Protein AF-A0A4S2PT97-F1 (afdb_monomer_lite)

pLDDT: mean 74.74, std 16.56, range [35.22, 96.88]

Sequence (316 aa):
MIDIQGELLRIRQQREQEYISVVELLDFLKKYSPNSSYIEIATYLLIKLTPNDIRKTDDEIWGNEEFECWIDQHGIAVFDVPSKIDEKVKNLYPNLFFEALETVRDFSDVPPYLFDDELNVASAYLKEEQLKVYIKRERIESLLNIKTIDSKKSKALEDNLMQKQIQSVPVALTKTEEFIKNTDIDKSPTGTAARLIYQEKLTEKDSIIEELQAKITELENQLQAQQSEVDSKEVLPVESKLQRISRPQRDIFTLLTVNNYPTCQSRNDLFSRINADLQAKGITTKDIQYSTLDNLIDEDIRLGMPKKSPFPPKQK

Organism: NCBI:txid758

Foldseek 3Di:
DDPPVVVVVVLVVVCVQFKDALQLVLLLVCVVVVVDASLRVLVVCCVLLVQQAPVNDPDPCPPHPVVVVCCVPRHWWKWQDDPDSPDDIDTDDRCLSNVQSVQLNPQPDDDPPDDPVNSSTSVSSGDPVRRRIMTTQVVVCVSVVHDSDDPVVVVVVVVVVVVVVVVVVVVVVVVVVVVVVPDPLVPDPVSVVVVVVVVVVVVVVVVVVVVVVVVVVVVVVVVVVVVVVVVPPDDDDDPDPDDQDDLVLLLVLLVVCCVPPLPDPDLVSSVVVVQVVCVVVVNDCVNPPPVNSVNSPDPPRDHNDDDDRSDDPDDD

Structure (mmCIF, N/CA/C/O backbone):
data_AF-A0A4S2PT97-F1
#
_entry.id   AF-A0A4S2PT97-F1
#
loop_
_atom_site.group_PDB
_atom_site.id
_atom_site.type_symbol
_atom_site.label_atom_id
_atom_site.label_alt_id
_atom_site.label_comp_id
_atom_site.label_asym_id
_atom_site.label_entity_id
_atom_site.label_seq_id
_atom_site.pdbx_PDB_ins_code
_atom_site.Cartn_x
_atom_site.Cartn_y
_atom_site.Cartn_z
_atom_site.occupancy
_atom_site.B_iso_or_equiv
_atom_site.auth_seq_id
_atom_site.auth_comp_id
_atom_site.auth_asym_id
_atom_site.auth_atom_id
_atom_site.pdbx_PDB_model_num
ATOM 1 N N . MET A 1 1 ? -25.911 0.040 26.486 1.00 69.94 1 MET A N 1
ATOM 2 C CA . MET A 1 1 ? -25.945 1.358 25.816 1.00 69.94 1 MET A CA 1
ATOM 3 C C . MET A 1 1 ? -24.965 1.279 24.658 1.00 69.94 1 MET A C 1
ATOM 5 O O . MET A 1 1 ? -23.873 0.780 24.890 1.00 69.94 1 MET A O 1
ATOM 9 N N . ILE A 1 2 ? -25.365 1.635 23.436 1.00 73.19 2 ILE A N 1
ATOM 10 C CA . ILE A 1 2 ? -24.480 1.562 22.259 1.00 73.19 2 ILE A CA 1
ATOM 11 C C . ILE A 1 2 ? -23.534 2.770 22.289 1.00 73.19 2 ILE A C 1
ATOM 13 O O . ILE A 1 2 ? -23.995 3.897 22.478 1.00 73.19 2 ILE A O 1
ATOM 17 N N . ASP A 1 3 ? -22.229 2.538 22.132 1.00 88.56 3 ASP A N 1
ATOM 18 C CA . ASP A 1 3 ? -21.207 3.591 22.058 1.00 88.56 3 ASP A CA 1
ATOM 19 C C . ASP A 1 3 ? -21.084 4.112 20.620 1.00 88.56 3 ASP A C 1
ATOM 21 O O . ASP A 1 3 ? -20.196 3.733 19.858 1.00 88.56 3 ASP A O 1
ATOM 25 N N . ILE A 1 4 ? -22.013 4.992 20.247 1.00 87.25 4 ILE A N 1
ATOM 26 C CA . ILE A 1 4 ? -22.101 5.548 18.891 1.00 87.25 4 ILE A CA 1
ATOM 27 C C . ILE A 1 4 ? -20.815 6.304 18.523 1.00 87.25 4 ILE A C 1
ATOM 29 O O . ILE A 1 4 ? -20.326 6.189 17.404 1.00 87.25 4 ILE A O 1
ATOM 33 N N . GLN A 1 5 ? -20.234 7.072 19.449 1.00 85.12 5 GLN A N 1
ATOM 34 C CA . GLN A 1 5 ? -19.030 7.857 19.155 1.00 85.12 5 GLN A CA 1
ATOM 35 C C . GLN A 1 5 ? -17.811 6.961 18.924 1.00 85.12 5 GLN A C 1
ATOM 37 O O . GLN A 1 5 ? -17.044 7.209 17.989 1.00 85.12 5 GLN A O 1
ATOM 42 N N . GLY A 1 6 ? -17.657 5.909 19.733 1.00 85.00 6 GLY A N 1
ATOM 43 C CA . GLY A 1 6 ? -16.620 4.901 19.539 1.00 85.00 6 GLY A CA 1
ATOM 44 C C . GLY A 1 6 ? -16.761 4.175 18.201 1.00 85.00 6 GLY A C 1
ATOM 45 O O . GLY A 1 6 ? -15.771 3.998 17.491 1.00 85.00 6 GLY A O 1
ATOM 46 N N . GLU A 1 7 ? -17.984 3.813 17.809 1.00 86.12 7 GLU A N 1
ATOM 47 C CA . GLU A 1 7 ? -18.246 3.159 16.521 1.00 86.12 7 GLU A CA 1
ATOM 48 C C . GLU A 1 7 ? -17.915 4.057 15.322 1.00 86.12 7 GLU A C 1
ATOM 50 O O . GLU A 1 7 ? -17.194 3.625 14.421 1.00 86.12 7 GLU A O 1
ATOM 55 N N . LEU A 1 8 ? -18.353 5.323 15.321 1.00 86.56 8 LEU A N 1
ATOM 56 C CA . LEU A 1 8 ? -18.033 6.252 14.228 1.00 86.56 8 LEU A CA 1
ATOM 57 C C . LEU A 1 8 ? -16.521 6.487 14.098 1.00 86.56 8 LEU A C 1
ATOM 59 O O . LEU A 1 8 ? -16.012 6.624 12.984 1.00 86.56 8 LEU A O 1
ATOM 63 N N . LEU A 1 9 ? -15.795 6.519 15.220 1.00 85.81 9 LEU A N 1
ATOM 64 C CA . LEU A 1 9 ? -14.341 6.659 15.213 1.00 85.81 9 LEU A CA 1
ATOM 65 C C . LEU A 1 9 ? -13.651 5.419 14.628 1.00 85.81 9 LEU A C 1
ATOM 67 O O . LEU A 1 9 ? -12.761 5.567 13.792 1.00 85.81 9 LEU A O 1
ATOM 71 N N . ARG A 1 10 ? -14.091 4.212 15.006 1.00 83.94 10 ARG A N 1
ATOM 72 C CA . ARG A 1 10 ? -13.562 2.950 14.458 1.00 83.94 10 ARG A CA 1
ATOM 73 C C . ARG A 1 10 ? -13.755 2.860 12.946 1.00 83.94 10 ARG A C 1
ATOM 75 O O . ARG A 1 10 ? -12.829 2.478 12.242 1.00 83.94 10 ARG A O 1
ATOM 82 N N . ILE A 1 11 ? -14.919 3.271 12.438 1.00 86.25 11 ILE A N 1
ATOM 83 C CA . ILE A 1 11 ? -15.201 3.274 10.994 1.00 86.25 11 ILE A CA 1
ATOM 84 C C . ILE A 1 11 ? -14.254 4.226 10.247 1.00 86.25 11 ILE A C 1
ATOM 86 O O . ILE A 1 11 ? -13.746 3.875 9.182 1.00 86.25 11 ILE A O 1
ATOM 90 N N . ARG A 1 12 ? -13.975 5.419 10.798 1.00 85.44 12 ARG A N 1
ATOM 91 C CA . ARG A 1 12 ? -12.997 6.353 10.203 1.00 85.44 12 ARG A CA 1
ATOM 92 C C . ARG A 1 12 ? -11.598 5.755 10.164 1.00 85.44 12 ARG A C 1
ATOM 94 O O . ARG A 1 12 ? -10.972 5.760 9.112 1.00 85.44 12 ARG A O 1
ATOM 101 N N . GLN A 1 13 ? -11.153 5.189 11.282 1.00 84.38 13 GLN A N 1
ATOM 102 C CA . GLN A 1 13 ? -9.838 4.555 11.380 1.00 84.38 13 GLN A CA 1
ATOM 103 C C . GLN A 1 13 ? -9.699 3.386 10.409 1.00 84.38 13 GLN A C 1
ATOM 105 O O . GLN A 1 13 ? -8.668 3.252 9.764 1.00 84.38 13 GLN A O 1
ATOM 110 N N . GLN A 1 14 ? -10.741 2.567 10.260 1.00 87.69 14 GLN A N 1
ATOM 111 C CA . GLN A 1 14 ? -10.735 1.469 9.301 1.00 87.69 14 GLN A CA 1
ATOM 112 C C . GLN A 1 14 ? -10.547 1.982 7.867 1.00 87.69 14 GLN A C 1
ATOM 114 O O . GLN A 1 14 ? -9.735 1.430 7.133 1.00 87.69 14 GLN A O 1
ATOM 119 N N . ARG A 1 15 ? -11.229 3.071 7.481 1.00 88.81 15 ARG A N 1
ATOM 120 C CA . ARG A 1 15 ? -11.039 3.689 6.157 1.00 88.81 15 ARG A CA 1
ATOM 121 C C . ARG A 1 15 ? -9.621 4.232 5.966 1.00 88.81 15 ARG A C 1
ATOM 123 O O . ARG A 1 15 ? -9.040 4.012 4.911 1.00 88.81 15 ARG A O 1
ATOM 130 N N . GLU A 1 16 ? -9.062 4.900 6.974 1.00 87.31 16 GLU A N 1
ATOM 131 C CA . GLU A 1 16 ? -7.675 5.400 6.947 1.00 87.31 16 GLU A CA 1
ATOM 132 C C . GLU A 1 16 ? -6.647 4.258 6.860 1.00 87.31 16 GLU A C 1
ATOM 134 O O . GLU A 1 16 ? -5.612 4.392 6.210 1.00 87.31 16 GLU A O 1
ATOM 139 N N . GLN A 1 17 ? -6.932 3.115 7.488 1.00 89.75 17 GLN A N 1
ATOM 140 C CA . GLN A 1 17 ? -6.095 1.918 7.405 1.00 89.75 17 GLN A CA 1
ATOM 141 C C . GLN A 1 17 ? -6.196 1.222 6.046 1.00 89.75 17 GLN A C 1
ATOM 143 O O . GLN A 1 17 ? -5.192 0.734 5.532 1.00 89.75 17 GLN A O 1
ATOM 148 N N . GLU A 1 18 ? -7.389 1.175 5.460 1.00 94.00 18 GLU A N 1
ATOM 149 C CA . GLU A 1 18 ? -7.650 0.455 4.213 1.00 94.00 18 GLU A CA 1
ATOM 150 C C . GLU A 1 18 ? -7.167 1.224 2.976 1.00 94.00 18 GLU A C 1
ATOM 152 O O . GLU A 1 18 ? -6.629 0.624 2.040 1.00 94.00 18 GLU A O 1
ATOM 157 N N . TYR A 1 19 ? -7.312 2.550 2.979 1.00 95.25 19 TYR A N 1
ATOM 158 C CA . TYR A 1 19 ? -7.017 3.404 1.831 1.00 95.25 19 TYR A CA 1
ATOM 159 C C . TYR A 1 19 ? -5.908 4.408 2.137 1.00 95.25 19 TYR A C 1
ATOM 161 O O . TYR A 1 19 ? -5.762 4.888 3.259 1.00 95.25 19 TYR A O 1
ATOM 169 N N . ILE A 1 20 ? -5.142 4.749 1.107 1.00 95.62 20 ILE A N 1
ATOM 170 C CA . ILE A 1 20 ? -4.143 5.819 1.124 1.00 95.62 20 ILE A CA 1
ATOM 171 C C . ILE A 1 20 ? -4.365 6.704 -0.102 1.00 95.62 20 ILE A C 1
ATOM 173 O O . ILE A 1 20 ? -4.611 6.188 -1.196 1.00 95.62 20 ILE A O 1
ATOM 177 N N . SER A 1 21 ? -4.330 8.026 0.072 1.00 95.81 21 SER A N 1
ATOM 178 C CA . SER A 1 21 ? -4.420 8.949 -1.066 1.00 95.81 21 SER A CA 1
ATOM 179 C C . SER A 1 21 ? -3.081 9.049 -1.795 1.00 95.81 21 SER A C 1
ATOM 181 O O . SER A 1 21 ? -2.022 8.796 -1.215 1.00 95.81 21 SER A O 1
ATOM 183 N N . VAL A 1 22 ? -3.106 9.470 -3.063 1.00 95.69 22 VAL A N 1
ATOM 184 C CA . VAL A 1 22 ? -1.869 9.755 -3.816 1.00 95.69 22 VAL A CA 1
ATOM 185 C C . VAL A 1 22 ? -1.022 10.811 -3.102 1.00 95.69 22 VAL A C 1
ATOM 187 O O . VAL A 1 22 ? 0.190 10.647 -2.988 1.00 95.69 22 VAL A O 1
ATOM 190 N N . VAL A 1 23 ? -1.664 11.851 -2.560 1.00 94.81 23 VAL A N 1
ATOM 191 C CA . VAL A 1 23 ? -1.004 12.909 -1.779 1.00 94.81 23 VAL A CA 1
ATOM 192 C C . VAL A 1 23 ? -0.287 12.318 -0.566 1.00 94.81 23 VAL A C 1
ATOM 194 O O . VAL A 1 23 ? 0.913 12.519 -0.406 1.00 94.81 23 VAL A O 1
ATOM 197 N N . GLU A 1 24 ? -0.994 11.531 0.250 1.00 94.94 24 GLU A N 1
ATOM 198 C CA . GLU A 1 24 ? -0.433 10.939 1.467 1.00 94.94 24 GLU A CA 1
ATOM 199 C C . GLU A 1 24 ? 0.746 10.007 1.152 1.00 94.94 24 GLU A C 1
ATOM 201 O O . GLU A 1 24 ? 1.756 10.031 1.855 1.00 94.94 24 GLU A O 1
ATOM 206 N N . LEU A 1 25 ? 0.649 9.212 0.082 1.00 96.06 25 LEU A N 1
ATOM 207 C CA . LEU A 1 25 ? 1.734 8.337 -0.362 1.00 96.06 25 LEU A CA 1
ATOM 208 C C . LEU A 1 25 ? 2.980 9.134 -0.777 1.00 96.06 25 LEU A C 1
ATOM 210 O O . LEU A 1 25 ? 4.093 8.785 -0.380 1.00 96.06 25 LEU A O 1
ATOM 214 N N . LEU A 1 26 ? 2.805 10.185 -1.579 1.00 95.38 26 LEU A N 1
ATOM 215 C CA . LEU A 1 26 ? 3.910 11.014 -2.059 1.00 95.38 26 LEU A CA 1
ATOM 216 C C . LEU A 1 26 ? 4.578 11.778 -0.910 1.00 95.38 26 LEU A C 1
ATOM 218 O O . LEU A 1 26 ? 5.805 11.749 -0.801 1.00 95.38 26 LEU A O 1
ATOM 222 N N . ASP A 1 27 ? 3.793 12.381 -0.016 1.00 94.00 27 ASP A N 1
ATOM 223 C CA . ASP A 1 27 ? 4.297 13.070 1.179 1.00 94.00 27 ASP A CA 1
ATOM 224 C C . ASP A 1 27 ? 5.036 12.101 2.112 1.00 94.00 27 ASP A C 1
ATOM 226 O O . ASP A 1 27 ? 6.102 12.419 2.652 1.00 94.00 27 ASP A O 1
ATOM 230 N N . PHE A 1 28 ? 4.507 10.882 2.276 1.00 94.38 28 PHE A N 1
ATOM 231 C CA . PHE A 1 28 ? 5.182 9.828 3.024 1.00 94.38 28 PHE A CA 1
ATOM 232 C C . PHE A 1 28 ? 6.557 9.540 2.417 1.00 94.38 28 PHE A C 1
ATOM 234 O O . PHE A 1 28 ? 7.562 9.602 3.121 1.00 94.38 28 PHE A O 1
ATOM 241 N N . LEU A 1 29 ? 6.643 9.284 1.112 1.00 93.25 29 LEU A N 1
ATOM 242 C CA . LEU A 1 29 ? 7.918 8.987 0.456 1.00 93.25 29 LEU A CA 1
ATOM 243 C C . LEU A 1 29 ? 8.892 10.172 0.518 1.00 93.25 29 LEU A C 1
ATOM 245 O O . LEU A 1 29 ? 10.075 9.964 0.795 1.00 93.25 29 LEU A O 1
ATOM 249 N N . LYS A 1 30 ? 8.399 11.407 0.368 1.00 92.00 30 LYS A N 1
ATOM 250 C CA . LYS A 1 30 ? 9.192 12.636 0.516 1.00 92.00 30 LYS A CA 1
ATOM 251 C C . LYS A 1 30 ? 9.810 12.750 1.905 1.00 92.00 30 LYS A C 1
ATOM 253 O O . LYS A 1 30 ? 10.984 13.090 2.027 1.00 92.00 30 LYS A O 1
ATOM 258 N N . LYS A 1 31 ? 9.071 12.382 2.954 1.00 91.25 31 LYS A N 1
ATOM 259 C CA . LYS A 1 31 ? 9.585 12.368 4.331 1.00 91.25 31 LYS A CA 1
ATOM 260 C C . LYS A 1 31 ? 10.765 11.405 4.522 1.00 91.25 31 LYS A C 1
ATOM 262 O O . LYS A 1 31 ? 11.682 11.722 5.276 1.00 91.25 31 LYS A O 1
ATOM 267 N N . TYR A 1 32 ? 10.750 10.242 3.868 1.00 88.50 32 TYR A N 1
ATOM 268 C CA . TYR A 1 32 ? 11.837 9.253 3.954 1.00 88.50 32 TYR A CA 1
ATOM 269 C C . TYR A 1 32 ? 12.948 9.475 2.916 1.00 88.50 32 TYR A C 1
ATOM 271 O O . TYR A 1 32 ? 14.026 8.901 3.051 1.00 88.50 32 TYR A O 1
ATOM 279 N N . SER A 1 33 ? 12.712 10.321 1.911 1.00 88.75 33 SER A N 1
ATOM 280 C CA . SER A 1 33 ? 13.672 10.712 0.870 1.00 88.75 33 SER A CA 1
ATOM 281 C C . SER A 1 33 ? 13.711 12.242 0.722 1.00 88.75 33 SER A C 1
ATOM 283 O O . SER A 1 33 ? 13.321 12.774 -0.317 1.00 88.75 33 SER A O 1
ATOM 285 N N . PRO A 1 34 ? 14.178 12.983 1.749 1.00 87.25 34 PRO A N 1
ATOM 286 C CA . PRO A 1 34 ? 14.037 14.442 1.808 1.00 87.25 34 PRO A CA 1
ATOM 287 C C . PRO A 1 34 ? 14.750 15.174 0.664 1.00 87.25 34 PRO A C 1
ATOM 289 O O . PRO A 1 34 ? 14.281 16.224 0.223 1.00 87.25 34 PRO A O 1
ATOM 292 N N . ASN A 1 35 ? 15.836 14.597 0.146 1.00 89.19 35 ASN A N 1
ATOM 293 C CA . ASN A 1 35 ? 16.619 15.166 -0.953 1.00 89.19 35 ASN A CA 1
ATOM 294 C C . ASN A 1 35 ? 15.977 14.960 -2.333 1.00 89.19 35 ASN A C 1
ATOM 296 O O . ASN A 1 35 ? 16.408 15.600 -3.284 1.00 89.19 35 ASN A O 1
ATOM 300 N N . SER A 1 36 ? 14.975 14.085 -2.450 1.00 88.81 36 SER A N 1
ATOM 301 C CA . SER A 1 36 ? 14.288 13.815 -3.714 1.00 88.81 36 SER A CA 1
ATOM 302 C C . SER A 1 36 ? 13.102 14.755 -3.893 1.00 88.81 36 SER A C 1
ATOM 304 O O . SER A 1 36 ? 12.314 14.952 -2.969 1.00 88.81 36 SER A O 1
ATOM 306 N N . SER A 1 37 ? 12.952 15.350 -5.068 1.00 91.31 37 SER A N 1
ATOM 307 C CA . SER A 1 37 ? 11.776 16.148 -5.438 1.00 91.31 37 SER A CA 1
ATOM 308 C C . SER A 1 37 ? 10.527 15.273 -5.624 1.00 91.31 37 SER A C 1
ATOM 310 O O . SER A 1 37 ? 10.630 14.066 -5.848 1.00 91.31 37 SER A O 1
ATOM 312 N N . TYR A 1 38 ? 9.332 15.872 -5.582 1.00 92.75 38 TYR A N 1
ATOM 313 C CA . TYR A 1 38 ? 8.093 15.147 -5.904 1.00 92.75 38 TYR A CA 1
ATOM 314 C C . TYR A 1 38 ? 8.096 14.598 -7.338 1.00 92.75 38 TYR A C 1
ATOM 316 O O . TYR A 1 38 ? 7.623 13.485 -7.559 1.00 92.75 38 TYR A O 1
ATOM 324 N N . ILE A 1 39 ? 8.712 15.319 -8.282 1.00 92.81 39 ILE A N 1
ATOM 325 C CA . ILE A 1 39 ? 8.919 14.874 -9.669 1.00 92.81 39 ILE A CA 1
ATOM 326 C C . ILE A 1 39 ? 9.764 13.592 -9.711 1.00 92.81 39 ILE A C 1
ATOM 328 O O . ILE A 1 39 ? 9.391 12.622 -10.374 1.00 92.81 39 ILE A O 1
ATOM 332 N N . GLU A 1 40 ? 10.883 13.543 -8.982 1.00 93.25 40 GLU A N 1
ATOM 333 C CA . GLU A 1 40 ? 11.737 12.348 -8.908 1.00 93.25 40 GLU A CA 1
ATOM 334 C C . GLU A 1 40 ? 11.022 11.174 -8.235 1.00 93.25 40 GLU A C 1
ATOM 336 O O . GLU A 1 40 ? 11.119 10.043 -8.711 1.00 93.25 40 GLU A O 1
ATOM 341 N N . ILE A 1 41 ? 10.263 11.431 -7.164 1.00 94.75 41 ILE A N 1
ATOM 342 C CA . ILE A 1 41 ? 9.472 10.405 -6.471 1.00 94.75 41 ILE A CA 1
ATOM 343 C C . ILE A 1 41 ? 8.401 9.834 -7.409 1.00 94.75 41 ILE A C 1
ATOM 345 O O . ILE A 1 41 ? 8.279 8.614 -7.524 1.00 94.75 41 ILE A O 1
ATOM 349 N N . ALA A 1 42 ? 7.656 10.685 -8.117 1.00 96.25 42 ALA A N 1
ATOM 350 C CA . ALA A 1 42 ? 6.648 10.250 -9.081 1.00 96.25 42 ALA A CA 1
ATOM 351 C C . ALA A 1 42 ? 7.275 9.460 -10.238 1.00 96.25 42 ALA A C 1
ATOM 353 O O . ALA A 1 42 ? 6.776 8.397 -10.605 1.00 96.25 42 ALA A O 1
ATOM 354 N N . THR A 1 43 ? 8.419 9.919 -10.755 1.00 95.19 43 THR A N 1
ATOM 355 C CA . THR A 1 43 ? 9.189 9.206 -11.787 1.00 95.19 43 THR A CA 1
ATOM 356 C C . THR A 1 43 ? 9.614 7.820 -11.306 1.00 95.19 43 THR A C 1
ATOM 358 O O . THR A 1 43 ? 9.417 6.828 -12.009 1.00 95.19 43 THR A O 1
ATOM 361 N N . TYR A 1 44 ? 10.150 7.729 -10.087 1.00 96.19 44 TYR A N 1
ATOM 362 C CA . TYR A 1 44 ? 10.517 6.459 -9.468 1.00 96.19 44 TYR A CA 1
ATOM 363 C C . TYR A 1 44 ? 9.318 5.512 -9.349 1.00 96.19 44 TYR A C 1
ATOM 365 O O . TYR A 1 44 ? 9.432 4.340 -9.712 1.00 96.19 44 TYR A O 1
ATOM 373 N N . LEU A 1 45 ? 8.166 6.006 -8.884 1.00 96.88 45 LEU A N 1
ATOM 374 C CA . LEU A 1 45 ? 6.950 5.202 -8.764 1.00 96.88 45 LEU A CA 1
ATOM 375 C C . LEU A 1 45 ? 6.453 4.706 -10.123 1.00 96.88 45 LEU A C 1
ATOM 377 O O . LEU A 1 45 ? 6.144 3.524 -10.244 1.00 96.88 45 LEU A O 1
ATOM 381 N N . LEU A 1 46 ? 6.434 5.561 -11.149 1.00 96.25 46 LEU A N 1
ATOM 382 C CA . LEU A 1 46 ? 6.042 5.180 -12.509 1.00 96.25 46 LEU A CA 1
ATOM 383 C C . LEU A 1 46 ? 6.922 4.050 -13.052 1.00 96.25 46 LEU A C 1
ATOM 385 O O . LEU A 1 46 ? 6.400 3.073 -13.584 1.00 96.25 46 LEU A O 1
ATOM 389 N N . ILE A 1 47 ? 8.242 4.132 -12.856 1.00 94.69 47 ILE A N 1
ATOM 390 C CA . ILE A 1 47 ? 9.184 3.078 -13.262 1.00 94.69 47 ILE A CA 1
ATOM 391 C C . ILE A 1 47 ? 8.946 1.799 -12.452 1.00 94.69 47 ILE A C 1
ATOM 393 O O . ILE A 1 47 ? 8.801 0.712 -13.008 1.00 94.69 47 ILE A O 1
ATOM 397 N N . LYS A 1 48 ? 8.897 1.911 -11.121 1.00 94.69 48 LYS A N 1
ATOM 398 C CA . LYS A 1 48 ? 8.798 0.755 -10.223 1.00 94.69 48 LYS A CA 1
ATOM 399 C C . LYS A 1 48 ? 7.484 -0.006 -10.398 1.00 94.69 48 LYS A C 1
ATOM 401 O O . LYS A 1 48 ? 7.469 -1.229 -10.271 1.00 94.69 48 LYS A O 1
ATOM 406 N N . LEU A 1 49 ? 6.401 0.717 -10.668 1.00 94.81 49 LEU A N 1
ATOM 407 C CA . LEU A 1 49 ? 5.049 0.181 -10.771 1.00 94.81 49 LEU A CA 1
ATOM 408 C C . LEU A 1 49 ? 4.609 -0.061 -12.218 1.00 94.81 49 LEU A C 1
ATOM 410 O O . LEU A 1 49 ? 3.487 -0.521 -12.396 1.00 94.81 49 LEU A O 1
ATOM 414 N N . THR A 1 50 ? 5.478 0.151 -13.217 1.00 93.06 50 THR A N 1
ATOM 415 C CA . THR A 1 50 ? 5.188 -0.108 -14.644 1.00 93.06 50 THR A CA 1
ATOM 416 C C . THR A 1 50 ? 4.514 -1.468 -14.898 1.00 93.06 50 THR A C 1
ATOM 418 O O . THR A 1 50 ? 3.534 -1.484 -15.635 1.00 93.06 50 THR A O 1
ATOM 421 N N . PRO A 1 51 ? 4.914 -2.594 -14.260 1.00 90.88 51 PRO A N 1
ATOM 422 C CA . PRO A 1 51 ? 4.243 -3.888 -14.464 1.00 90.88 51 PRO A CA 1
ATOM 423 C C . PRO A 1 51 ? 2.770 -3.944 -14.024 1.00 90.88 51 PRO A C 1
ATOM 425 O O . PRO A 1 51 ? 2.093 -4.930 -14.283 1.00 90.88 51 PRO A O 1
ATOM 428 N N . ASN A 1 52 ? 2.292 -2.919 -13.318 1.00 92.06 52 ASN A N 1
ATOM 429 C CA . ASN A 1 52 ? 0.927 -2.798 -12.808 1.00 92.06 52 ASN A CA 1
ATOM 430 C C . ASN A 1 52 ? 0.132 -1.724 -13.578 1.00 92.06 52 ASN A C 1
ATOM 432 O O . ASN A 1 52 ? -1.023 -1.467 -13.239 1.00 92.06 52 ASN A O 1
ATOM 436 N N . ASP A 1 53 ? 0.737 -1.093 -14.593 1.00 89.94 53 ASP A N 1
ATOM 437 C CA . ASP A 1 53 ? 0.070 -0.164 -15.505 1.00 89.94 53 ASP A CA 1
ATOM 438 C C . ASP A 1 53 ? -0.357 -0.906 -16.772 1.00 89.94 53 ASP A C 1
ATOM 440 O O . ASP A 1 53 ? 0.457 -1.227 -17.640 1.00 89.94 53 ASP A O 1
ATOM 444 N N . ILE A 1 54 ? -1.662 -1.140 -16.892 1.00 84.06 54 ILE A N 1
ATOM 445 C CA . ILE A 1 54 ? -2.259 -1.844 -18.028 1.00 84.06 54 ILE A CA 1
ATOM 446 C C . ILE A 1 54 ? -1.931 -1.177 -19.372 1.00 84.06 54 ILE A C 1
ATOM 448 O O . ILE A 1 54 ? -1.751 -1.857 -20.379 1.00 84.06 54 ILE A O 1
ATOM 452 N N . ARG A 1 55 ? -1.758 0.154 -19.384 1.00 85.94 55 ARG A N 1
ATOM 453 C CA . ARG A 1 55 ? -1.445 0.954 -20.582 1.00 85.94 55 ARG A CA 1
ATOM 454 C C . ARG A 1 55 ? -0.030 0.697 -21.114 1.00 85.94 55 ARG A C 1
ATOM 456 O O . ARG A 1 55 ? 0.325 1.205 -22.177 1.00 85.94 55 ARG A O 1
ATOM 463 N N . LYS A 1 56 ? 0.799 -0.012 -20.343 1.00 85.62 56 LYS A N 1
ATOM 464 C CA . LYS A 1 56 ? 2.198 -0.343 -20.644 1.00 85.62 56 LYS A CA 1
ATOM 465 C C . LYS A 1 56 ? 2.425 -1.846 -20.812 1.00 85.62 56 LYS A C 1
ATOM 467 O O . LYS A 1 56 ? 3.575 -2.267 -20.877 1.00 85.62 56 LYS A O 1
ATOM 472 N N . THR A 1 57 ? 1.357 -2.639 -20.848 1.00 76.00 57 THR A N 1
ATOM 473 C CA . THR A 1 57 ? 1.447 -4.079 -21.108 1.00 76.00 57 THR A CA 1
ATOM 474 C C . THR A 1 57 ? 1.582 -4.344 -22.607 1.00 76.00 57 THR A C 1
ATOM 476 O O . THR A 1 57 ? 1.008 -3.619 -23.417 1.00 76.00 57 THR A O 1
ATOM 479 N N . ASP A 1 58 ? 2.358 -5.370 -22.965 1.00 70.50 58 ASP A N 1
ATOM 480 C CA . ASP A 1 58 ? 2.531 -5.814 -24.358 1.00 70.50 58 ASP A CA 1
ATOM 481 C C . ASP A 1 58 ? 1.376 -6.721 -24.831 1.00 70.50 58 ASP A C 1
ATOM 483 O O . ASP A 1 58 ? 1.276 -7.042 -26.015 1.00 70.50 58 ASP A O 1
ATOM 487 N N . ASP A 1 59 ? 0.507 -7.141 -23.910 1.00 67.38 59 ASP A N 1
ATOM 488 C CA . ASP A 1 59 ? -0.597 -8.052 -24.180 1.00 67.38 59 ASP A CA 1
ATOM 489 C C . ASP A 1 59 ? -1.827 -7.279 -24.697 1.00 67.38 59 ASP A C 1
ATOM 491 O O . ASP A 1 59 ? -2.263 -6.294 -24.098 1.00 67.38 59 ASP A O 1
ATOM 495 N N . GLU A 1 60 ? -2.456 -7.746 -25.781 1.00 65.94 60 GLU A N 1
ATOM 496 C CA . GLU A 1 60 ? -3.726 -7.201 -26.302 1.00 65.94 60 GLU A CA 1
ATOM 497 C C . GLU A 1 60 ? -4.933 -7.632 -25.438 1.00 65.94 60 GLU A C 1
ATOM 499 O O . GLU A 1 60 ? -5.946 -8.124 -25.927 1.00 65.94 60 GLU A O 1
ATOM 504 N N . ILE A 1 61 ? -4.833 -7.462 -24.120 1.00 70.44 61 ILE A N 1
ATOM 505 C CA . ILE A 1 61 ? -5.866 -7.864 -23.152 1.00 70.44 61 ILE A CA 1
ATOM 506 C C . ILE A 1 61 ? -6.984 -6.829 -23.003 1.00 70.44 61 ILE A C 1
ATOM 508 O O . ILE A 1 61 ? -7.947 -7.060 -22.278 1.00 70.44 61 ILE A O 1
ATOM 512 N N . TRP A 1 62 ? -6.897 -5.678 -23.675 1.00 62.72 62 TRP A N 1
ATOM 513 C CA . TRP A 1 62 ? -7.862 -4.593 -23.515 1.00 62.72 62 TRP A CA 1
ATOM 514 C C . TRP A 1 62 ? -9.238 -4.941 -24.109 1.00 62.72 62 TRP A C 1
ATOM 516 O O . TRP A 1 62 ? -9.362 -5.232 -25.296 1.00 62.72 62 TRP A O 1
ATOM 526 N N . GLY A 1 63 ? -10.291 -4.877 -23.285 1.00 62.50 63 GLY A N 1
ATOM 527 C CA . GLY A 1 63 ? -11.677 -5.121 -23.712 1.00 62.50 63 GLY A CA 1
ATOM 528 C C . GLY A 1 63 ? -12.114 -6.593 -23.741 1.00 62.50 63 GLY A C 1
ATOM 529 O O . GLY A 1 63 ? -13.211 -6.876 -24.222 1.00 62.50 63 GLY A O 1
ATOM 530 N N . ASN A 1 64 ? -11.295 -7.513 -23.221 1.00 70.06 64 ASN A N 1
ATOM 531 C CA . ASN A 1 64 ? -11.613 -8.939 -23.063 1.00 70.06 64 ASN A CA 1
ATOM 532 C C . ASN A 1 64 ? -11.868 -9.297 -21.580 1.00 70.06 64 ASN A C 1
ATOM 534 O O . ASN A 1 64 ? -11.483 -8.545 -20.693 1.00 70.06 64 ASN A O 1
ATOM 538 N N . GLU A 1 65 ? -12.462 -10.454 -21.272 1.00 72.75 65 GLU A N 1
ATOM 539 C CA . GLU A 1 65 ? -12.624 -10.958 -19.888 1.00 72.75 65 GLU A CA 1
ATOM 540 C C . GLU A 1 65 ? -11.274 -11.117 -19.157 1.00 72.75 65 GLU A C 1
ATOM 542 O O . GLU A 1 65 ? -11.184 -10.991 -17.933 1.00 72.75 65 GLU A O 1
ATOM 547 N N . GLU A 1 66 ? -10.202 -11.327 -19.922 1.00 77.19 66 GLU A N 1
ATOM 548 C CA . GLU A 1 66 ? -8.820 -11.361 -19.440 1.00 77.19 66 GLU A CA 1
ATOM 549 C C . GLU A 1 66 ? -8.364 -10.018 -18.840 1.00 77.19 66 GLU A C 1
ATOM 551 O O . GLU A 1 66 ? -7.525 -10.014 -17.939 1.00 77.19 66 GLU A O 1
ATOM 556 N N . PHE A 1 67 ? -8.960 -8.894 -19.260 1.00 77.81 67 PHE A N 1
ATOM 557 C CA . PHE A 1 67 ? -8.703 -7.556 -18.717 1.00 77.81 67 PHE A CA 1
ATOM 558 C C . PHE A 1 67 ? -9.046 -7.465 -17.229 1.00 77.81 67 PHE A C 1
ATOM 560 O O . PHE A 1 67 ? -8.228 -7.030 -16.421 1.00 77.81 67 PHE A O 1
ATOM 567 N N . GLU A 1 68 ? -10.254 -7.899 -16.865 1.00 78.06 68 GLU A N 1
ATOM 568 C CA . GLU A 1 68 ? -10.750 -7.835 -15.488 1.00 78.06 68 GLU A CA 1
ATOM 569 C C . GLU A 1 68 ? -9.927 -8.762 -14.586 1.00 78.06 68 GLU A C 1
ATOM 571 O O . GLU A 1 68 ? -9.480 -8.366 -13.510 1.00 78.06 68 GLU A O 1
ATOM 576 N N . CYS A 1 69 ? -9.614 -9.969 -15.077 1.00 81.62 69 CYS A N 1
ATOM 577 C CA . CYS A 1 69 ? -8.732 -10.900 -14.372 1.00 81.62 69 CYS A CA 1
ATOM 578 C C . CYS A 1 69 ? -7.328 -10.320 -14.155 1.00 81.62 69 CYS A C 1
ATOM 580 O O . CYS A 1 69 ? -6.737 -10.509 -13.088 1.00 81.62 69 CYS A O 1
ATOM 582 N N . TRP A 1 70 ? -6.780 -9.614 -15.148 1.00 85.69 70 TRP A N 1
ATOM 583 C CA . TRP A 1 70 ? -5.477 -8.975 -15.019 1.00 85.69 70 TRP A CA 1
ATOM 584 C C . TRP A 1 70 ? -5.510 -7.832 -14.005 1.00 85.69 70 TRP A C 1
ATOM 586 O O . TRP A 1 70 ? -4.613 -7.749 -13.165 1.00 85.69 70 TRP A O 1
ATOM 596 N N . ILE A 1 71 ? -6.544 -6.984 -14.033 1.00 82.00 71 ILE A N 1
ATOM 597 C CA . ILE A 1 71 ? -6.704 -5.878 -13.079 1.00 82.00 71 ILE A CA 1
ATOM 598 C C . ILE A 1 71 ? -6.752 -6.402 -11.646 1.00 82.00 71 ILE A C 1
ATOM 600 O O . ILE A 1 71 ? -6.069 -5.853 -10.782 1.00 82.00 71 ILE A O 1
ATOM 604 N N . ASP A 1 72 ? -7.493 -7.481 -11.401 1.00 82.25 72 ASP A N 1
ATOM 605 C CA . ASP A 1 72 ? -7.615 -8.069 -10.066 1.00 82.25 72 ASP A CA 1
ATOM 606 C C . ASP A 1 72 ? -6.288 -8.638 -9.537 1.00 82.25 72 ASP A C 1
ATOM 608 O O . ASP A 1 72 ? -6.009 -8.576 -8.337 1.00 82.25 72 ASP A O 1
ATOM 612 N N . GLN A 1 73 ? -5.449 -9.193 -10.416 1.00 85.44 73 GLN A N 1
ATOM 613 C CA . GLN A 1 73 ? -4.196 -9.854 -10.028 1.00 85.44 73 GLN A CA 1
ATOM 614 C C . GLN A 1 73 ? -2.997 -8.895 -9.987 1.00 85.44 73 GLN A C 1
ATOM 616 O O . GLN A 1 73 ? -2.165 -8.932 -9.069 1.00 85.44 73 GLN A O 1
ATOM 621 N N . HIS A 1 74 ? -2.897 -8.029 -10.989 1.00 87.00 74 HIS A N 1
ATOM 622 C CA . HIS A 1 74 ? -1.721 -7.210 -11.270 1.00 87.00 74 HIS A CA 1
ATOM 623 C C . HIS A 1 74 ? -2.006 -5.722 -11.090 1.00 87.00 74 HIS A C 1
ATOM 625 O O . HIS A 1 74 ? -1.138 -4.998 -10.610 1.00 87.00 74 HIS A O 1
ATOM 631 N N . GLY A 1 75 ? -3.226 -5.273 -11.373 1.00 87.88 75 GLY A N 1
ATOM 632 C CA . GLY A 1 75 ? -3.597 -3.867 -11.306 1.00 87.88 75 GLY A CA 1
ATOM 633 C C . GLY A 1 75 ? -3.508 -3.236 -9.912 1.00 87.88 75 GLY A C 1
ATOM 634 O O . GLY A 1 75 ? -3.333 -3.879 -8.867 1.00 87.88 75 GLY A O 1
ATOM 635 N N . ILE A 1 76 ? -3.648 -1.912 -9.910 1.00 93.12 76 ILE A N 1
ATOM 636 C CA . ILE A 1 76 ? -3.841 -1.103 -8.708 1.00 93.12 76 ILE A CA 1
ATOM 637 C C . ILE A 1 76 ? -5.250 -0.524 -8.796 1.00 93.12 76 ILE A C 1
ATOM 639 O O . ILE A 1 76 ? -5.515 0.370 -9.594 1.00 93.12 76 ILE A O 1
ATOM 643 N N . ALA A 1 77 ? -6.167 -1.059 -7.989 1.00 92.12 77 ALA A N 1
ATOM 644 C CA . ALA A 1 77 ? -7.528 -0.545 -7.924 1.00 92.12 77 ALA A CA 1
ATOM 645 C C . ALA A 1 77 ? -7.543 0.872 -7.332 1.00 92.12 77 ALA A C 1
ATOM 647 O O . ALA A 1 77 ? -6.852 1.152 -6.344 1.00 92.12 77 ALA A O 1
ATOM 648 N N . VAL A 1 78 ? -8.360 1.736 -7.930 1.00 94.31 78 VAL A N 1
ATOM 649 C CA . VAL A 1 78 ? -8.457 3.156 -7.594 1.00 94.31 78 VAL A CA 1
ATOM 650 C C . VAL A 1 78 ? -9.861 3.483 -7.102 1.00 94.31 78 VAL A C 1
ATOM 652 O O . VAL A 1 78 ? -10.851 2.959 -7.614 1.00 94.31 78 VAL A O 1
ATOM 655 N N . PHE A 1 79 ? -9.946 4.360 -6.108 1.00 95.62 79 PHE A N 1
ATOM 656 C CA . PHE A 1 79 ? -11.166 4.661 -5.379 1.00 95.62 79 PHE A CA 1
ATOM 657 C C . PHE A 1 79 ? -11.333 6.163 -5.140 1.00 95.62 79 PHE A C 1
ATOM 659 O O . PHE A 1 79 ? -10.356 6.879 -4.936 1.00 95.62 79 PHE A O 1
ATOM 666 N N . ASP A 1 80 ? -12.587 6.608 -5.103 1.00 93.56 80 ASP A N 1
ATOM 667 C CA . ASP A 1 80 ? -13.010 7.853 -4.459 1.00 93.56 80 ASP A CA 1
ATOM 668 C C . ASP A 1 80 ? -13.491 7.487 -3.054 1.00 93.56 80 ASP A C 1
ATOM 670 O O . ASP A 1 80 ? -14.441 6.705 -2.900 1.00 93.56 80 ASP A O 1
ATOM 674 N N . VAL A 1 81 ? -12.804 8.005 -2.035 1.00 92.06 81 VAL A N 1
ATOM 675 C CA . VAL A 1 81 ? -13.116 7.779 -0.620 1.00 92.06 81 VAL A CA 1
ATOM 676 C C . VAL A 1 81 ? -13.682 9.078 -0.045 1.00 92.06 81 VAL A C 1
ATOM 678 O O . VAL A 1 81 ? -12.921 9.982 0.309 1.00 92.06 81 VAL A O 1
ATOM 681 N N . PRO A 1 82 ? -15.016 9.197 0.087 1.00 88.88 82 PRO A N 1
ATOM 682 C CA . PRO A 1 82 ? -15.624 10.421 0.584 1.00 88.88 82 PRO A CA 1
ATOM 683 C C . PRO A 1 82 ? -15.259 10.690 2.046 1.00 88.88 82 PRO A C 1
ATOM 685 O O . PRO A 1 82 ? -15.234 9.779 2.880 1.00 88.88 82 PRO A O 1
ATOM 688 N N . SER A 1 83 ? -15.083 11.969 2.392 1.00 84.56 83 SER A N 1
ATOM 689 C CA . SER A 1 83 ? -14.856 12.407 3.781 1.00 84.56 83 SER A CA 1
ATOM 690 C C . SER A 1 83 ? -16.053 12.117 4.695 1.00 84.56 83 SER A C 1
ATOM 692 O O . SER A 1 83 ? -15.918 12.010 5.915 1.00 84.56 83 SER A O 1
ATOM 694 N N . LYS A 1 84 ? -17.244 11.999 4.105 1.00 87.75 84 LYS A N 1
ATOM 695 C CA . LYS A 1 84 ? -18.472 11.609 4.789 1.00 87.75 84 LYS A CA 1
ATOM 696 C C . LYS A 1 84 ? -18.527 10.090 4.944 1.00 87.75 84 LYS A C 1
ATOM 698 O O . LYS A 1 84 ? -18.470 9.334 3.977 1.00 87.75 84 LYS A O 1
ATOM 703 N N . ILE A 1 85 ? -18.624 9.644 6.193 1.00 84.94 85 ILE A N 1
ATOM 704 C CA . ILE A 1 85 ? -18.557 8.223 6.569 1.00 84.94 85 ILE A CA 1
ATOM 705 C C . ILE A 1 85 ? -19.810 7.419 6.209 1.00 84.94 85 ILE A C 1
ATOM 707 O O . ILE A 1 85 ? -19.751 6.197 6.141 1.00 84.94 85 ILE A O 1
ATOM 711 N N . ASP A 1 86 ? -20.931 8.094 5.986 1.00 86.25 86 ASP A N 1
ATOM 712 C CA . ASP A 1 86 ? -22.193 7.522 5.519 1.00 86.25 86 ASP A CA 1
ATOM 713 C C . ASP A 1 86 ? -22.216 7.313 3.997 1.00 86.25 86 ASP A C 1
ATOM 715 O O . ASP A 1 86 ? -22.986 6.497 3.493 1.00 86.25 86 ASP A O 1
ATOM 719 N N . GLU A 1 87 ? -21.333 7.989 3.259 1.00 90.00 87 GLU A N 1
ATOM 720 C CA . GLU A 1 87 ? -21.186 7.796 1.820 1.00 90.00 87 GLU A CA 1
ATOM 721 C C . GLU A 1 87 ? -20.301 6.578 1.517 1.00 90.00 87 GLU A C 1
ATOM 723 O O . GLU A 1 87 ? -19.294 6.316 2.187 1.00 90.00 87 GLU A O 1
ATOM 728 N N . LYS A 1 88 ? -20.691 5.805 0.498 1.00 89.31 88 LYS A N 1
ATOM 729 C CA . LY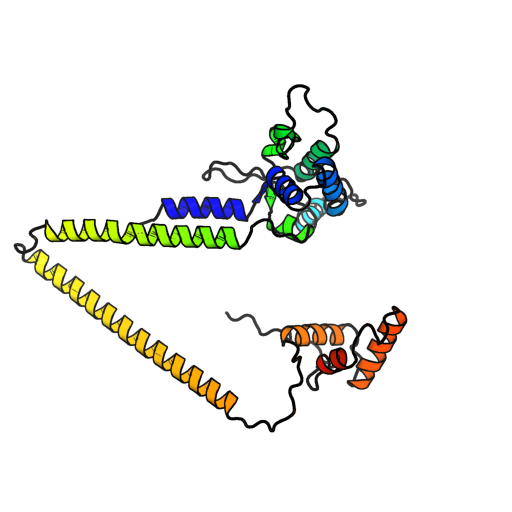S A 1 88 ? -19.977 4.598 0.072 1.00 89.31 88 LYS A CA 1
ATOM 730 C C . LYS A 1 88 ? -18.759 4.964 -0.780 1.00 89.31 88 LYS A C 1
ATOM 732 O O . LYS A 1 88 ? -18.855 5.826 -1.650 1.00 89.31 88 LYS A O 1
ATOM 737 N N . VAL A 1 89 ? -17.659 4.243 -0.570 1.00 92.50 89 VAL A N 1
ATOM 738 C CA . VAL A 1 89 ? -16.471 4.279 -1.437 1.00 92.50 89 VAL A CA 1
ATOM 739 C C . VAL A 1 89 ? -16.856 3.849 -2.855 1.00 92.50 89 VAL A C 1
ATOM 741 O O . VAL A 1 89 ? -17.588 2.869 -3.035 1.00 92.50 89 VAL A O 1
ATOM 744 N N . LYS A 1 90 ? -16.383 4.589 -3.859 1.00 93.00 90 LYS A N 1
ATOM 745 C CA . LYS A 1 90 ? -16.671 4.321 -5.274 1.00 93.00 90 LYS A CA 1
ATOM 746 C C . LYS A 1 90 ? -15.407 3.860 -5.979 1.00 93.00 90 LYS A C 1
ATOM 748 O O . LYS A 1 90 ? -14.351 4.445 -5.771 1.00 93.00 90 LYS A O 1
ATOM 753 N N . ASN A 1 91 ? -15.531 2.853 -6.839 1.00 92.19 91 ASN A N 1
ATOM 754 C CA . ASN A 1 91 ?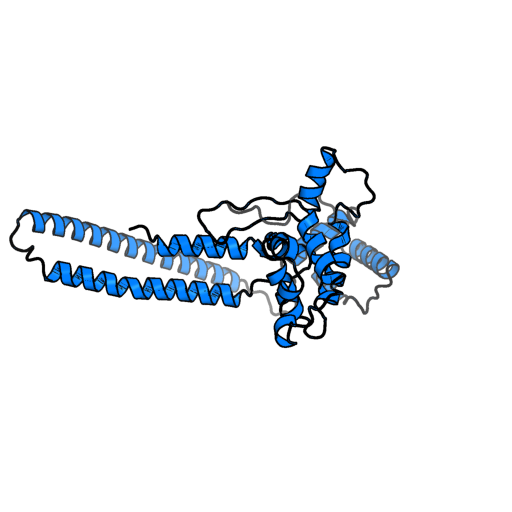 -14.453 2.478 -7.749 1.00 92.19 91 ASN A CA 1
ATOM 755 C C . ASN A 1 91 ? -14.307 3.555 -8.823 1.00 92.19 91 ASN A C 1
ATOM 757 O O . ASN A 1 91 ? -15.307 4.036 -9.363 1.00 92.19 91 ASN A O 1
ATOM 761 N N . LEU A 1 92 ? -13.067 3.902 -9.133 1.00 91.38 92 LEU A N 1
ATOM 762 C CA . LEU A 1 92 ? -12.713 4.785 -10.231 1.00 91.38 92 LEU A CA 1
ATOM 763 C C . LEU A 1 92 ? -11.944 4.014 -11.305 1.00 91.38 92 LEU A C 1
ATOM 765 O O . LEU A 1 92 ? -11.584 2.850 -11.126 1.00 91.38 92 LEU A O 1
ATOM 769 N N . TYR A 1 93 ? -11.677 4.683 -12.426 1.00 86.81 93 TYR A N 1
ATOM 770 C CA . TYR A 1 93 ? -10.855 4.115 -13.485 1.00 86.81 93 TYR A CA 1
ATOM 771 C C . TYR A 1 93 ? -9.433 3.816 -12.969 1.00 86.81 93 TYR A C 1
ATOM 773 O O . TYR A 1 93 ? -8.799 4.715 -12.407 1.00 86.81 93 TYR A O 1
ATOM 781 N N . PRO A 1 94 ? -8.900 2.596 -13.186 1.00 82.12 94 PRO A N 1
ATOM 782 C CA . PRO A 1 94 ? -7.586 2.187 -12.674 1.00 82.12 94 PRO A CA 1
ATOM 783 C C . PRO A 1 94 ? -6.420 3.087 -13.109 1.00 82.12 94 PRO A C 1
ATOM 785 O O . PRO A 1 94 ? -5.439 3.245 -12.387 1.00 82.12 94 PRO A O 1
ATOM 788 N N . ASN A 1 95 ? -6.543 3.726 -14.274 1.00 89.25 95 ASN A N 1
ATOM 789 C CA . ASN A 1 95 ? -5.492 4.567 -14.846 1.00 89.25 95 ASN A CA 1
ATOM 790 C C . ASN A 1 95 ? -5.273 5.874 -14.072 1.00 89.25 95 ASN A C 1
ATOM 792 O O . ASN A 1 95 ? -4.185 6.438 -14.146 1.00 89.25 95 ASN A O 1
ATOM 796 N N . LEU A 1 96 ? -6.263 6.339 -13.298 1.00 93.25 96 LEU A N 1
ATOM 797 C CA . LEU A 1 96 ? -6.199 7.638 -12.618 1.00 93.25 96 LEU A CA 1
ATOM 798 C C . LEU A 1 96 ? -5.032 7.743 -11.631 1.00 93.25 96 LEU A C 1
ATOM 800 O O . LEU A 1 96 ? -4.497 8.830 -11.434 1.00 93.25 96 LEU A O 1
ATOM 804 N N . PHE A 1 97 ? -4.614 6.627 -11.024 1.00 95.75 97 PHE A N 1
ATOM 805 C CA . PHE A 1 97 ? -3.429 6.611 -10.167 1.00 95.75 97 PHE A CA 1
ATOM 806 C C . PHE A 1 97 ? -2.166 6.966 -10.960 1.00 95.75 97 PHE A C 1
ATOM 808 O O . PHE A 1 97 ? -1.401 7.839 -10.555 1.00 95.75 97 PHE A O 1
ATOM 815 N N . PHE A 1 98 ? -1.967 6.328 -12.113 1.00 95.81 98 PHE A N 1
ATOM 816 C CA . PHE A 1 98 ? -0.806 6.584 -12.957 1.00 95.81 98 PHE A CA 1
ATOM 817 C C . PHE A 1 98 ? -0.877 7.954 -13.637 1.00 95.81 98 PHE A C 1
ATOM 819 O O . PHE A 1 98 ? 0.139 8.635 -13.707 1.00 95.81 98 PHE A O 1
ATOM 826 N N . GLU A 1 99 ? -2.063 8.412 -14.042 1.00 95.38 99 GLU A N 1
ATOM 827 C CA . GLU A 1 99 ? -2.269 9.769 -14.571 1.00 95.38 99 GLU A CA 1
ATOM 828 C C . GLU A 1 99 ? -1.953 10.854 -13.531 1.00 95.38 99 GLU A C 1
ATOM 830 O O . GLU A 1 99 ? -1.382 11.896 -13.866 1.00 95.38 99 GLU A O 1
ATOM 835 N N . ALA A 1 100 ? -2.278 10.618 -12.254 1.00 96.06 100 ALA A N 1
ATOM 836 C CA . ALA A 1 100 ? -1.890 11.508 -11.163 1.00 96.06 100 ALA A CA 1
ATOM 837 C C . ALA A 1 100 ? -0.361 11.563 -11.010 1.00 96.06 100 ALA A C 1
ATOM 839 O O . ALA A 1 100 ? 0.207 12.649 -10.924 1.00 96.06 100 ALA A O 1
ATOM 840 N N . LEU A 1 101 ? 0.327 10.416 -11.056 1.00 96.44 101 LEU A N 1
ATOM 841 C CA . LEU A 1 101 ? 1.795 10.381 -11.023 1.00 96.44 101 LEU A CA 1
ATOM 842 C C . LEU A 1 101 ? 2.427 11.056 -12.252 1.00 96.44 101 LEU A C 1
ATOM 844 O O . LEU A 1 101 ? 3.418 11.769 -12.114 1.00 96.44 101 LEU A O 1
ATOM 848 N N . GLU A 1 102 ? 1.859 10.862 -13.443 1.00 95.56 102 GLU A N 1
ATOM 849 C CA . GLU A 1 102 ? 2.281 11.537 -14.678 1.00 95.56 102 GLU A CA 1
ATOM 850 C C . GLU A 1 102 ? 2.110 13.053 -14.562 1.00 95.56 102 GLU A C 1
ATOM 852 O O . GLU A 1 102 ? 3.011 13.791 -14.943 1.00 95.56 102 GLU A O 1
ATOM 857 N N . THR A 1 103 ? 1.020 13.516 -13.944 1.00 94.25 103 THR A N 1
ATOM 858 C CA . THR A 1 103 ? 0.782 14.947 -13.696 1.00 94.25 103 THR A CA 1
ATOM 859 C C . THR A 1 103 ? 1.850 15.548 -12.783 1.00 94.25 103 THR A C 1
ATOM 861 O O . THR A 1 103 ? 2.357 16.627 -13.074 1.00 94.25 103 THR A O 1
ATOM 864 N N . VAL A 1 104 ? 2.248 14.835 -11.722 1.00 93.94 104 VAL A N 1
ATOM 865 C CA . VAL A 1 104 ? 3.340 15.279 -10.838 1.00 93.94 104 VAL A CA 1
ATOM 866 C C . VAL A 1 104 ? 4.683 15.266 -11.566 1.00 93.94 104 VAL A C 1
ATOM 868 O O . VAL A 1 104 ? 5.464 16.199 -11.411 1.00 93.94 104 VAL A O 1
ATOM 871 N N . ARG A 1 105 ? 4.971 14.226 -12.361 1.00 94.00 105 ARG A N 1
ATOM 872 C CA . ARG A 1 105 ? 6.216 14.115 -13.143 1.00 94.00 105 ARG A CA 1
ATOM 873 C C . ARG A 1 105 ? 6.345 15.249 -14.159 1.00 94.00 105 ARG A C 1
ATOM 875 O O . ARG A 1 105 ? 7.415 15.838 -14.281 1.00 94.00 105 ARG A O 1
ATOM 882 N N . ASP A 1 106 ? 5.268 15.521 -14.886 1.00 92.00 106 ASP A N 1
ATOM 883 C CA . ASP A 1 106 ? 5.226 16.486 -15.986 1.00 92.00 106 ASP A CA 1
ATOM 884 C C . ASP A 1 106 ? 4.904 17.904 -15.499 1.00 92.00 106 ASP A C 1
ATOM 886 O O . ASP A 1 106 ? 4.587 18.779 -16.303 1.00 92.00 106 ASP A O 1
ATOM 890 N N . PHE A 1 107 ? 4.981 18.143 -14.187 1.00 86.75 107 PHE A N 1
ATOM 891 C CA . PHE A 1 107 ? 4.734 19.445 -13.588 1.00 86.75 107 PHE A CA 1
ATOM 892 C C . PHE A 1 107 ? 5.814 20.447 -14.023 1.00 86.75 107 PHE A C 1
ATOM 894 O O . PHE 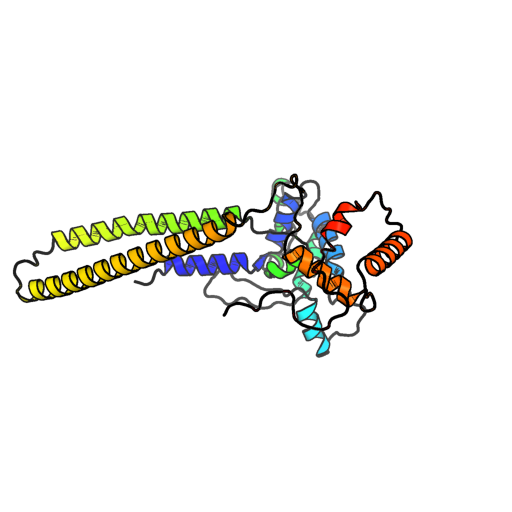A 1 107 ? 6.860 20.594 -13.392 1.00 86.75 107 PHE A O 1
ATOM 901 N N . SER A 1 108 ? 5.566 21.117 -15.148 1.00 69.31 108 SER A N 1
ATOM 902 C CA . SER A 1 108 ? 6.416 22.170 -15.713 1.00 69.31 108 SER A CA 1
ATOM 903 C C . SER A 1 108 ? 5.941 23.574 -15.347 1.00 69.31 108 SER A C 1
ATOM 905 O O . SER A 1 108 ? 6.733 24.516 -15.345 1.00 69.31 108 SER A O 1
ATOM 907 N N . ASP A 1 109 ? 4.654 23.713 -15.032 1.00 59.25 109 ASP A N 1
ATOM 908 C CA . ASP A 1 109 ? 4.005 24.990 -14.767 1.00 59.25 109 ASP A CA 1
ATOM 909 C C . ASP A 1 109 ? 3.948 25.226 -13.263 1.00 59.25 109 ASP A C 1
ATOM 911 O O . ASP A 1 109 ? 2.951 24.916 -12.620 1.00 59.25 109 ASP A O 1
ATOM 915 N N . VAL A 1 110 ? 5.013 25.789 -12.688 1.00 58.06 110 VAL A N 1
ATOM 916 C CA . VAL A 1 110 ? 4.917 26.390 -11.352 1.00 58.06 110 VAL A CA 1
ATOM 917 C C . VAL A 1 110 ? 4.095 27.673 -11.516 1.00 58.06 110 VAL A C 1
ATOM 919 O O . VAL A 1 110 ? 4.574 28.604 -12.172 1.00 58.06 110 VAL A O 1
ATOM 922 N N . PRO A 1 111 ? 2.864 27.772 -10.973 1.00 57.19 111 PRO A N 1
ATOM 923 C CA . PRO A 1 111 ? 2.125 29.022 -10.999 1.00 57.19 111 PRO A CA 1
ATOM 924 C C . PRO A 1 111 ? 2.985 30.128 -10.372 1.00 57.19 111 PRO A C 1
ATOM 926 O O . PRO A 1 111 ? 3.522 29.918 -9.283 1.00 57.19 111 PRO A O 1
ATOM 929 N N . PRO A 1 112 ? 3.084 31.322 -10.984 1.00 55.19 112 PRO A N 1
ATOM 930 C CA . PRO A 1 112 ? 3.958 32.410 -10.521 1.00 55.19 112 PRO A CA 1
ATOM 931 C C . PRO A 1 112 ? 3.579 32.998 -9.146 1.00 55.19 112 PRO A C 1
ATOM 933 O O . PRO A 1 112 ? 4.145 34.005 -8.728 1.00 55.19 112 PRO A O 1
ATOM 936 N N . TYR A 1 113 ? 2.612 32.389 -8.456 1.00 59.38 113 TYR A N 1
ATOM 937 C CA . TYR A 1 113 ? 2.048 32.812 -7.179 1.00 59.38 113 TYR A CA 1
ATOM 938 C C . TYR A 1 113 ? 2.278 31.803 -6.043 1.00 59.38 113 TYR A C 1
ATOM 940 O O . TYR A 1 113 ? 1.894 32.110 -4.920 1.00 59.38 113 TYR A O 1
ATOM 948 N N . LEU A 1 114 ? 2.859 30.624 -6.312 1.00 56.19 114 LEU A N 1
ATOM 949 C CA . LEU A 1 114 ? 3.194 29.659 -5.259 1.00 56.19 114 LEU A CA 1
ATOM 950 C C . LEU A 1 114 ? 4.519 30.050 -4.600 1.00 56.19 114 LEU A C 1
ATOM 952 O O . LEU A 1 114 ? 5.534 30.223 -5.276 1.00 56.19 114 LEU A O 1
ATOM 956 N N . PHE A 1 115 ? 4.504 30.186 -3.277 1.00 57.50 115 PHE A N 1
ATOM 957 C CA . PHE A 1 115 ? 5.712 30.397 -2.476 1.00 57.50 115 PHE A CA 1
ATOM 958 C C . PHE A 1 115 ? 6.438 29.058 -2.242 1.00 57.50 115 PHE A C 1
ATOM 960 O O . PHE A 1 115 ? 5.798 28.007 -2.251 1.00 57.50 115 PHE A O 1
ATOM 967 N N . ASP A 1 116 ? 7.756 29.077 -1.991 1.00 61.00 116 ASP A N 1
ATOM 968 C CA . ASP A 1 116 ? 8.575 27.857 -1.791 1.00 61.00 116 ASP A CA 1
ATOM 969 C C . ASP A 1 116 ? 7.987 26.891 -0.739 1.00 61.00 116 ASP A C 1
ATOM 971 O O . ASP A 1 116 ? 8.077 25.672 -0.889 1.00 61.00 116 ASP A O 1
ATOM 975 N N . ASP A 1 117 ? 7.325 27.419 0.294 1.00 61.09 117 ASP A N 1
ATOM 976 C CA . ASP A 1 117 ? 6.700 26.617 1.352 1.00 61.09 117 ASP A CA 1
ATOM 977 C C . ASP A 1 117 ? 5.451 25.846 0.873 1.00 61.09 117 ASP A C 1
ATOM 979 O O . ASP A 1 117 ? 5.157 24.763 1.384 1.00 61.09 117 ASP A O 1
ATOM 983 N N . GLU A 1 118 ? 4.729 26.360 -0.129 1.00 61.28 118 GLU A N 1
ATOM 984 C CA . GLU A 1 118 ? 3.525 25.731 -0.697 1.00 61.28 118 GLU A CA 1
ATOM 985 C C . GLU A 1 118 ? 3.871 24.602 -1.681 1.00 61.28 118 GLU A C 1
ATOM 987 O O . GLU A 1 118 ? 3.065 23.698 -1.888 1.00 61.28 118 GLU A O 1
ATOM 992 N N . LEU A 1 119 ? 5.097 24.590 -2.218 1.00 67.75 119 LEU A N 1
ATOM 993 C CA . LEU A 1 119 ? 5.636 23.504 -3.049 1.00 67.75 119 LEU A CA 1
ATOM 994 C C . LEU A 1 119 ? 6.151 22.312 -2.226 1.00 67.75 119 LEU A C 1
ATOM 996 O O . LEU A 1 119 ? 6.603 21.310 -2.782 1.00 67.75 119 LEU A O 1
ATOM 1000 N N . ASN A 1 120 ? 6.082 22.375 -0.894 1.00 77.88 120 ASN A N 1
ATOM 1001 C CA . ASN A 1 120 ? 6.586 21.306 -0.035 1.00 77.88 120 ASN A CA 1
ATOM 1002 C C . ASN A 1 120 ? 5.555 20.194 0.249 1.00 77.88 120 ASN A C 1
ATOM 1004 O O . ASN A 1 120 ? 5.825 19.289 1.039 1.00 77.88 120 ASN A O 1
ATOM 1008 N N . VAL A 1 121 ? 4.390 20.218 -0.407 1.00 86.75 121 VAL A N 1
ATOM 1009 C CA . VAL A 1 121 ? 3.316 19.220 -0.253 1.00 86.75 121 VAL A CA 1
ATOM 1010 C C . VAL A 1 121 ? 2.899 18.683 -1.620 1.00 86.75 121 VAL A C 1
ATOM 1012 O O . VAL A 1 121 ? 2.735 19.448 -2.570 1.00 86.75 121 VAL A O 1
ATOM 1015 N N . ALA A 1 122 ? 2.666 17.374 -1.726 1.00 88.69 122 ALA A N 1
ATOM 1016 C CA . ALA A 1 122 ? 2.309 16.724 -2.986 1.00 88.69 122 ALA A CA 1
ATOM 1017 C C . ALA A 1 122 ? 1.021 17.275 -3.626 1.00 88.69 122 ALA A C 1
ATOM 1019 O O . ALA A 1 122 ? 0.889 17.269 -4.849 1.00 88.69 122 ALA A O 1
ATOM 1020 N N . SER A 1 123 ? 0.078 17.790 -2.829 1.00 89.94 123 SER A N 1
ATOM 1021 C CA . SER A 1 123 ? -1.171 18.375 -3.335 1.00 89.94 123 SER A CA 1
ATOM 1022 C C . SER A 1 123 ? -0.961 19.587 -4.245 1.00 89.94 123 SER A C 1
ATOM 1024 O O . SER A 1 123 ? -1.833 19.868 -5.058 1.00 89.94 123 SER A O 1
ATOM 1026 N N . ALA A 1 124 ? 0.174 20.288 -4.140 1.00 86.69 124 ALA A N 1
ATOM 1027 C CA . ALA A 1 124 ? 0.494 21.428 -5.001 1.00 86.69 124 ALA A CA 1
ATOM 1028 C C . ALA A 1 124 ? 0.772 21.028 -6.463 1.00 86.69 124 ALA A C 1
ATOM 1030 O O . ALA A 1 124 ? 0.694 21.867 -7.356 1.00 86.69 124 ALA A O 1
ATOM 1031 N N . TYR A 1 125 ? 1.065 19.746 -6.703 1.00 89.69 125 TYR A N 1
ATOM 1032 C CA . TYR A 1 125 ? 1.430 19.197 -8.011 1.00 89.69 125 TYR A CA 1
ATOM 1033 C C . TYR A 1 125 ? 0.267 18.479 -8.713 1.00 89.69 125 TYR A C 1
ATOM 1035 O O . TYR A 1 125 ? 0.438 17.955 -9.811 1.00 89.69 125 TYR A O 1
ATOM 1043 N N . LEU A 1 126 ? -0.905 18.407 -8.075 1.00 90.69 126 LEU A N 1
ATOM 1044 C CA . LEU A 1 126 ? -2.049 17.613 -8.521 1.00 90.69 126 LEU A CA 1
ATOM 1045 C C . LEU A 1 126 ? -3.264 18.495 -8.819 1.00 90.69 126 LEU A C 1
ATOM 1047 O O . LEU A 1 126 ? -3.484 19.524 -8.181 1.00 90.69 126 LEU A O 1
ATOM 1051 N N . LYS A 1 127 ? -4.098 18.055 -9.765 1.00 90.56 127 LYS A N 1
ATOM 1052 C CA . LYS A 1 127 ? -5.396 18.687 -10.055 1.00 90.56 127 LYS A CA 1
ATOM 1053 C C . LYS A 1 127 ? -6.417 18.357 -8.970 1.00 90.56 127 LYS A C 1
ATOM 1055 O O . LYS A 1 127 ? -6.310 17.326 -8.308 1.00 90.56 127 LYS A O 1
ATOM 1060 N N . GLU A 1 128 ? -7.457 19.181 -8.836 1.00 86.44 128 GLU A N 1
ATOM 1061 C CA . GLU A 1 128 ? -8.493 19.002 -7.808 1.00 86.44 128 GLU A CA 1
ATOM 1062 C C . GLU A 1 128 ? -9.156 17.614 -7.875 1.00 86.44 128 GLU A C 1
ATOM 1064 O O . GLU A 1 128 ? -9.358 16.975 -6.840 1.00 86.44 128 GLU A O 1
ATOM 1069 N N . GLU A 1 129 ? -9.436 17.096 -9.077 1.00 87.31 129 GLU A N 1
ATOM 1070 C CA . GLU A 1 129 ? -9.974 15.742 -9.236 1.00 87.31 129 GLU A CA 1
ATOM 1071 C C . GLU A 1 129 ? -9.010 14.635 -8.773 1.00 87.31 129 GLU A C 1
ATOM 1073 O O . GLU A 1 129 ? -9.455 13.595 -8.288 1.00 87.31 129 GLU A O 1
ATOM 1078 N N . GLN A 1 130 ? -7.698 14.864 -8.856 1.00 90.75 130 GLN A N 1
ATOM 1079 C CA . GLN A 1 130 ? -6.670 13.885 -8.493 1.00 90.75 130 GLN A CA 1
ATOM 1080 C C . GLN A 1 130 ? -6.411 13.838 -6.983 1.00 90.75 130 GLN A C 1
ATOM 1082 O O . GLN A 1 130 ? -5.939 12.825 -6.469 1.00 90.75 130 GLN A O 1
ATOM 1087 N N . LEU A 1 131 ? -6.785 14.886 -6.241 1.00 90.00 131 LEU A N 1
ATOM 1088 C CA . LEU A 1 131 ? -6.700 14.902 -4.774 1.00 90.00 131 LEU A CA 1
ATOM 1089 C C . LEU A 1 131 ? -7.627 13.867 -4.119 1.00 90.00 131 LEU A C 1
ATOM 1091 O O . LEU A 1 131 ? -7.402 13.464 -2.980 1.00 90.00 131 LEU A O 1
ATOM 1095 N N . LYS A 1 132 ? -8.662 13.428 -4.843 1.00 90.38 132 LYS A N 1
ATOM 1096 C CA . LYS A 1 132 ? -9.648 12.435 -4.393 1.00 90.38 132 LYS A CA 1
ATOM 1097 C C . LYS A 1 132 ? -9.304 11.015 -4.845 1.00 90.38 132 LYS A C 1
ATOM 1099 O O . LYS A 1 132 ? -10.129 10.119 -4.711 1.00 90.38 132 LYS A O 1
ATOM 1104 N N . VAL A 1 133 ? -8.108 10.807 -5.396 1.00 94.75 133 VAL A N 1
ATOM 1105 C CA . VAL A 1 133 ? -7.643 9.499 -5.859 1.00 94.75 133 VAL A CA 1
ATOM 1106 C C . VAL A 1 133 ? -7.018 8.746 -4.689 1.00 94.75 133 VAL A C 1
ATOM 1108 O O . VAL A 1 133 ? -5.980 9.137 -4.147 1.00 94.75 133 VAL A O 1
ATOM 1111 N N . TYR A 1 134 ? -7.659 7.641 -4.322 1.00 96.38 134 TYR A N 1
ATOM 1112 C CA . TYR A 1 134 ? -7.206 6.711 -3.297 1.00 96.38 134 TYR A CA 1
ATOM 1113 C C . TYR A 1 134 ? -6.907 5.347 -3.898 1.00 96.38 134 TYR A C 1
ATOM 1115 O O . TYR A 1 134 ? -7.516 4.927 -4.879 1.00 96.38 134 TYR A O 1
ATOM 1123 N N . ILE A 1 135 ? -6.000 4.622 -3.260 1.00 96.12 135 ILE A N 1
ATOM 1124 C CA . ILE A 1 135 ? -5.675 3.234 -3.583 1.00 96.12 135 ILE A CA 1
ATOM 1125 C C . ILE A 1 135 ? -5.702 2.397 -2.308 1.00 96.12 135 ILE A C 1
ATOM 1127 O O . ILE A 1 135 ? -5.613 2.929 -1.198 1.00 96.12 135 ILE A O 1
ATOM 1131 N N . LYS A 1 136 ? -5.805 1.073 -2.455 1.00 95.19 136 LYS A N 1
ATOM 1132 C CA . LYS A 1 136 ? -5.679 0.165 -1.308 1.00 95.19 136 LYS A CA 1
ATOM 1133 C C . LYS A 1 136 ? -4.268 0.236 -0.737 1.00 95.19 136 LYS A C 1
ATOM 1135 O O . LYS A 1 136 ? -3.296 -0.065 -1.435 1.00 95.19 136 LYS A O 1
ATOM 1140 N N . ARG A 1 137 ? -4.177 0.571 0.548 1.00 95.12 137 ARG A N 1
ATOM 1141 C CA . ARG A 1 137 ? -2.912 0.737 1.266 1.00 95.12 137 ARG A CA 1
ATOM 1142 C C . ARG A 1 137 ? -2.091 -0.550 1.258 1.00 95.12 137 ARG A C 1
ATOM 1144 O O . ARG A 1 137 ? -0.935 -0.527 0.858 1.00 95.12 137 ARG A O 1
ATOM 1151 N N . GLU A 1 138 ? -2.716 -1.682 1.577 1.00 93.75 138 GLU A N 1
ATOM 1152 C CA . GLU A 1 138 ? -2.063 -3.000 1.571 1.00 93.75 138 GLU A CA 1
ATOM 1153 C C . GLU A 1 138 ? -1.405 -3.323 0.220 1.00 93.75 138 GLU A C 1
ATOM 1155 O O . GLU A 1 138 ? -0.267 -3.793 0.170 1.00 93.75 138 GLU A O 1
ATOM 1160 N N . ARG A 1 139 ? -2.098 -3.031 -0.891 1.00 93.81 139 ARG A N 1
ATOM 1161 C CA . ARG A 1 139 ? -1.592 -3.320 -2.237 1.00 93.81 139 ARG A CA 1
ATOM 1162 C C . ARG A 1 139 ? -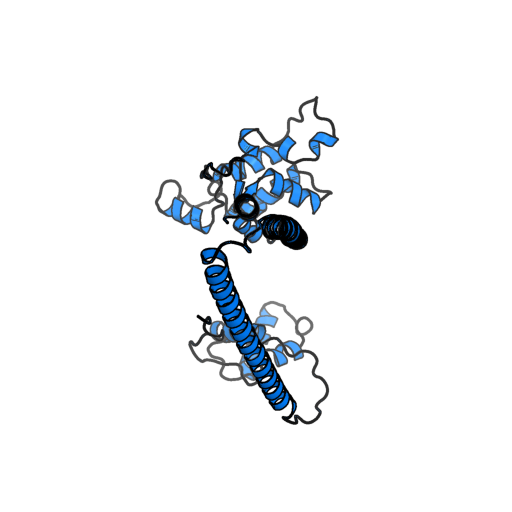0.338 -2.507 -2.536 1.00 93.81 139 ARG A C 1
ATOM 1164 O O . ARG A 1 139 ? 0.663 -3.082 -2.957 1.00 93.81 139 ARG A O 1
ATOM 1171 N N . ILE A 1 140 ? -0.372 -1.194 -2.310 1.00 94.56 140 ILE A N 1
ATOM 1172 C CA . ILE A 1 140 ? 0.776 -0.335 -2.623 1.00 94.56 140 ILE A CA 1
ATOM 1173 C C . ILE A 1 140 ? 1.952 -0.572 -1.670 1.00 94.56 140 ILE A C 1
ATOM 1175 O O . ILE A 1 140 ? 3.102 -0.597 -2.104 1.00 94.56 140 ILE A O 1
ATOM 1179 N N . GLU A 1 141 ? 1.673 -0.827 -0.391 1.00 94.81 141 GLU A N 1
ATOM 1180 C CA . GLU A 1 141 ? 2.686 -1.194 0.598 1.00 94.81 141 GLU A CA 1
ATOM 1181 C C . GLU A 1 141 ? 3.404 -2.488 0.219 1.00 94.81 141 GLU A C 1
ATOM 1183 O O . GLU A 1 141 ? 4.631 -2.553 0.299 1.00 94.81 141 GLU A O 1
ATOM 1188 N N . SER A 1 142 ? 2.660 -3.490 -0.257 1.00 94.06 142 SER A N 1
ATOM 1189 C CA . SER A 1 142 ? 3.226 -4.748 -0.744 1.00 94.06 142 SER A CA 1
ATOM 1190 C C . SER A 1 142 ? 4.104 -4.546 -1.983 1.00 94.06 142 SER A C 1
ATOM 1192 O O . SER A 1 142 ? 5.226 -5.051 -2.017 1.00 94.06 142 SER A O 1
ATOM 1194 N N . LEU A 1 143 ? 3.641 -3.770 -2.970 1.00 93.62 143 LEU A N 1
ATOM 1195 C CA . LEU A 1 143 ? 4.385 -3.518 -4.213 1.00 93.62 143 LEU A CA 1
ATOM 1196 C C . LEU A 1 143 ? 5.677 -2.718 -3.985 1.00 93.62 143 LEU A C 1
ATOM 1198 O O . LEU A 1 143 ? 6.686 -2.953 -4.656 1.00 93.62 143 LEU A O 1
ATOM 1202 N N . LEU A 1 144 ? 5.657 -1.776 -3.040 1.00 93.38 144 LEU A N 1
ATOM 1203 C CA . LEU A 1 144 ? 6.803 -0.922 -2.722 1.00 93.38 144 LEU A CA 1
ATOM 1204 C C . LEU A 1 144 ? 7.666 -1.462 -1.571 1.00 93.38 144 LEU A C 1
ATOM 1206 O O . LEU A 1 144 ? 8.758 -0.941 -1.348 1.00 93.38 144 LEU A O 1
ATOM 1210 N N . ASN A 1 145 ? 7.210 -2.504 -0.871 1.00 92.75 145 ASN A N 1
ATOM 1211 C CA . ASN A 1 145 ? 7.823 -3.044 0.344 1.00 92.75 145 ASN A CA 1
ATOM 1212 C C . ASN A 1 145 ? 8.035 -1.968 1.431 1.00 92.75 145 ASN A C 1
ATOM 1214 O O . ASN A 1 145 ? 9.122 -1.826 1.995 1.00 92.75 145 ASN A O 1
ATOM 1218 N N . ILE A 1 146 ? 6.985 -1.191 1.708 1.00 90.38 146 ILE A N 1
ATOM 1219 C CA . ILE A 1 146 ? 6.967 -0.117 2.715 1.00 90.38 146 ILE A CA 1
ATOM 1220 C C . ILE A 1 146 ? 5.833 -0.327 3.721 1.00 90.38 146 ILE A C 1
ATOM 1222 O O . ILE A 1 146 ? 4.929 -1.122 3.494 1.00 90.38 146 ILE A O 1
ATOM 1226 N N . LYS A 1 147 ? 5.867 0.414 4.834 1.00 91.69 147 LYS A N 1
ATOM 1227 C CA . LYS A 1 147 ? 4.746 0.532 5.777 1.00 91.69 147 LYS A CA 1
ATOM 1228 C C . LYS A 1 147 ? 4.471 2.000 6.042 1.00 91.69 147 LYS A C 1
ATOM 1230 O O . LYS A 1 147 ? 5.314 2.692 6.606 1.00 91.69 147 LYS A O 1
ATOM 1235 N N . THR A 1 148 ? 3.307 2.459 5.616 1.00 85.88 148 THR A N 1
ATOM 1236 C CA . THR A 1 148 ? 2.901 3.866 5.650 1.00 85.88 148 THR A CA 1
ATOM 1237 C C . THR A 1 148 ? 2.231 4.246 6.968 1.00 85.88 148 THR A C 1
ATOM 1239 O O . THR A 1 148 ? 2.294 5.403 7.385 1.00 85.88 148 THR A O 1
ATOM 1242 N N . ILE A 1 149 ? 1.677 3.265 7.688 1.00 85.56 149 ILE A N 1
ATOM 1243 C CA . ILE A 1 149 ? 1.158 3.449 9.046 1.00 85.56 149 ILE A CA 1
ATOM 1244 C C . ILE A 1 149 ? 2.214 3.017 10.060 1.00 85.56 149 ILE A C 1
ATOM 1246 O O . ILE A 1 149 ? 2.597 1.851 10.161 1.00 85.56 149 ILE A O 1
ATOM 1250 N N . ASP A 1 150 ? 2.669 3.985 10.848 1.00 64.38 150 ASP A N 1
ATOM 1251 C CA . ASP A 1 150 ? 3.603 3.757 11.942 1.00 64.38 150 ASP A CA 1
ATOM 1252 C C . ASP A 1 150 ? 2.881 3.009 13.078 1.00 64.38 150 ASP A C 1
ATOM 1254 O O . ASP A 1 150 ? 1.922 3.523 13.663 1.00 64.38 150 ASP A O 1
ATOM 1258 N N . SER A 1 151 ? 3.338 1.804 13.434 1.00 51.72 151 SER A N 1
ATOM 1259 C CA . SER A 1 151 ? 2.697 0.958 14.460 1.00 51.72 151 SER A CA 1
ATOM 1260 C C . SER A 1 151 ? 2.667 1.604 15.852 1.00 51.72 151 SER A C 1
ATOM 1262 O O . SER A 1 151 ? 1.993 1.120 16.756 1.00 51.72 151 SER A O 1
ATOM 1264 N N . LYS A 1 152 ? 3.429 2.686 16.055 1.00 48.06 152 LYS A N 1
ATOM 1265 C CA . LYS A 1 152 ? 3.406 3.499 17.278 1.00 48.06 152 LYS A CA 1
ATOM 1266 C C . LYS A 1 152 ? 2.237 4.486 17.313 1.00 48.06 152 LYS A C 1
ATOM 1268 O O . LYS A 1 152 ? 1.734 4.759 18.398 1.00 48.06 152 LYS A O 1
ATOM 1273 N N . LYS A 1 153 ? 1.780 4.995 16.161 1.00 51.19 153 LYS A N 1
ATOM 1274 C CA . LYS A 1 153 ? 0.601 5.873 16.088 1.00 51.19 153 LYS A CA 1
ATOM 1275 C C . LYS A 1 153 ? -0.689 5.096 16.325 1.00 51.19 153 LYS A C 1
ATOM 1277 O O . LYS A 1 153 ? -1.535 5.597 17.051 1.00 51.19 153 LYS A O 1
ATOM 1282 N N . SER A 1 154 ? -0.818 3.879 15.791 1.00 48.25 154 SER A N 1
ATOM 1283 C CA . SER A 1 154 ? -1.990 3.032 16.060 1.00 48.25 154 SER A CA 1
ATOM 1284 C C . SER A 1 154 ? -2.096 2.677 17.546 1.00 48.25 154 SER A C 1
ATOM 1286 O O . SER A 1 154 ? -3.149 2.871 18.143 1.00 48.25 154 SER A O 1
ATOM 1288 N N . LYS A 1 155 ? -0.978 2.296 18.177 1.00 45.78 155 LYS A N 1
ATOM 1289 C CA . LYS A 1 155 ? -0.925 1.944 19.604 1.00 45.78 155 LYS A CA 1
ATOM 1290 C C . LYS A 1 155 ? -1.215 3.133 20.528 1.00 45.78 155 LYS A C 1
ATOM 1292 O O . LYS A 1 155 ? -2.059 3.031 21.403 1.00 45.78 155 LYS A O 1
ATOM 1297 N N . ALA A 1 156 ? -0.607 4.296 20.275 1.00 49.66 156 ALA A N 1
ATOM 1298 C CA . ALA A 1 156 ? -0.864 5.504 21.064 1.00 49.66 156 ALA A CA 1
ATOM 1299 C C . ALA A 1 156 ? -2.312 6.022 20.931 1.00 49.66 156 ALA A C 1
ATOM 1301 O O . ALA A 1 156 ? -2.826 6.670 21.846 1.00 49.66 156 ALA A O 1
ATOM 1302 N N . LEU A 1 157 ? -2.975 5.760 19.800 1.00 50.97 157 LEU A N 1
ATOM 1303 C CA . LEU A 1 157 ? -4.365 6.155 19.566 1.00 50.97 157 LEU A CA 1
ATOM 1304 C C . LEU A 1 157 ? -5.357 5.159 20.194 1.00 50.97 157 LEU A C 1
ATOM 1306 O O . LEU A 1 157 ? -6.353 5.590 20.772 1.00 50.97 157 LEU A O 1
ATOM 1310 N N . GLU A 1 158 ? -5.057 3.857 20.144 1.00 53.41 158 GLU A N 1
ATOM 1311 C CA . GLU A 1 158 ? -5.774 2.801 20.878 1.00 53.41 158 GLU A CA 1
ATOM 1312 C C . GLU A 1 158 ? -5.663 2.996 22.399 1.00 53.41 158 GLU A C 1
ATOM 1314 O O . GLU A 1 158 ? -6.673 2.927 23.102 1.00 53.41 158 GLU A O 1
ATOM 1319 N N . ASP A 1 159 ? -4.478 3.358 22.898 1.00 53.81 159 ASP A N 1
ATOM 1320 C CA . ASP A 1 159 ? -4.242 3.682 24.309 1.00 53.81 159 ASP A CA 1
ATOM 1321 C C . ASP A 1 159 ? -5.038 4.927 24.748 1.00 53.81 159 ASP A C 1
ATOM 1323 O O . ASP A 1 159 ? -5.606 4.956 25.841 1.00 53.81 159 ASP A O 1
ATOM 1327 N N . ASN A 1 160 ? -5.163 5.942 23.881 1.00 57.41 160 ASN A N 1
ATOM 1328 C CA . ASN A 1 160 ? -6.009 7.120 24.131 1.00 57.41 160 ASN A CA 1
ATOM 1329 C C . ASN A 1 160 ? -7.512 6.786 24.143 1.00 57.41 160 ASN A C 1
ATOM 1331 O O . ASN A 1 160 ? -8.277 7.386 24.901 1.00 57.41 160 ASN A O 1
ATOM 1335 N N . LEU A 1 161 ? -7.949 5.840 23.309 1.00 56.06 161 LEU A N 1
ATOM 1336 C CA . LEU A 1 161 ? -9.325 5.333 23.261 1.00 56.06 161 LEU A CA 1
ATOM 1337 C C . LEU A 1 161 ? -9.675 4.562 24.537 1.00 56.06 161 LEU A C 1
ATOM 1339 O O . LEU A 1 161 ? -10.707 4.837 25.153 1.00 56.06 161 LEU A O 1
ATOM 1343 N N . MET A 1 162 ? -8.775 3.678 24.975 1.00 53.88 162 MET A N 1
ATOM 1344 C CA . MET A 1 162 ? -8.884 2.984 26.257 1.00 53.88 162 MET A CA 1
ATOM 1345 C C . MET A 1 162 ? -8.913 3.983 27.415 1.00 53.88 162 MET A C 1
ATOM 1347 O O . MET A 1 162 ? -9.794 3.905 28.264 1.00 53.88 162 MET A O 1
ATOM 1351 N N . GLN A 1 163 ? -8.029 4.985 27.427 1.00 56.00 163 GLN A N 1
ATOM 1352 C CA . GLN A 1 163 ? -8.013 6.008 28.477 1.00 56.00 163 GLN A CA 1
ATOM 1353 C C . GLN A 1 163 ? -9.279 6.874 28.499 1.00 56.00 163 GLN A C 1
ATOM 1355 O O . GLN A 1 163 ? -9.782 7.162 29.583 1.00 56.00 163 GLN A O 1
ATOM 1360 N N . LYS A 1 164 ? -9.845 7.261 27.347 1.00 56.38 164 LYS A N 1
ATOM 1361 C CA . LYS A 1 164 ? -11.110 8.020 27.305 1.00 56.38 164 LYS A CA 1
ATOM 1362 C C . LYS A 1 164 ? -12.313 7.187 27.743 1.00 56.38 164 LYS A C 1
ATOM 1364 O O . LYS A 1 164 ? -13.159 7.704 28.473 1.00 56.38 164 LYS A O 1
ATOM 1369 N N . GLN A 1 165 ? -12.384 5.908 27.366 1.00 52.47 165 GLN A N 1
ATOM 1370 C CA . GLN A 1 165 ? -13.417 5.006 27.885 1.00 52.47 165 GLN A CA 1
ATOM 1371 C C . GLN A 1 165 ? -13.258 4.816 29.401 1.00 52.47 165 GLN A C 1
ATOM 1373 O O . GLN A 1 165 ? -14.226 5.027 30.131 1.00 52.47 165 GLN A O 1
ATOM 1378 N N . ILE A 1 166 ? -12.036 4.576 29.891 1.00 54.53 166 ILE A N 1
ATOM 1379 C CA . ILE A 1 166 ? -11.717 4.470 31.325 1.00 54.53 166 ILE A CA 1
ATOM 1380 C C . ILE A 1 166 ? -12.020 5.771 32.084 1.00 54.53 166 ILE A C 1
ATOM 1382 O O . ILE A 1 166 ? -12.416 5.695 33.236 1.00 54.53 166 ILE A O 1
ATOM 1386 N N . GLN A 1 167 ? -11.890 6.957 31.480 1.00 53.06 167 GLN A N 1
ATOM 1387 C CA . GLN A 1 167 ? -12.242 8.236 32.121 1.00 53.06 167 GLN A CA 1
ATOM 1388 C C . GLN A 1 167 ? -13.748 8.543 32.101 1.00 53.06 167 GLN A C 1
ATOM 1390 O O . GLN A 1 167 ? -14.251 9.218 32.999 1.00 53.06 167 GLN A O 1
ATOM 1395 N N . SER A 1 168 ? -14.491 8.042 31.109 1.00 44.88 168 SER A N 1
ATOM 1396 C CA . SER A 1 168 ? -15.949 8.229 31.022 1.00 44.88 168 SER A CA 1
ATOM 1397 C C . SER A 1 168 ? -16.738 7.332 31.987 1.00 44.88 168 SER A C 1
ATOM 1399 O O . SER A 1 168 ? -17.799 7.730 32.473 1.00 44.88 168 SER A O 1
ATOM 1401 N N . VAL A 1 169 ? -16.198 6.153 32.317 1.00 51.22 169 VAL A N 1
ATOM 1402 C CA . VAL A 1 169 ? -16.818 5.170 33.221 1.00 51.22 169 VAL A CA 1
ATOM 1403 C C . VAL A 1 169 ? -16.976 5.703 34.662 1.00 51.22 169 VAL A C 1
ATOM 1405 O O . VAL A 1 169 ? -18.083 5.606 35.184 1.00 51.22 169 VAL A O 1
ATOM 1408 N N . PRO A 1 170 ? -15.976 6.354 35.292 1.00 50.38 170 PRO A N 1
ATOM 1409 C CA . PRO A 1 170 ? -16.102 6.975 36.611 1.00 50.38 170 PRO A CA 1
ATOM 1410 C C . PRO A 1 170 ? -17.168 8.069 36.665 1.00 50.38 170 PRO A C 1
ATOM 1412 O O . PRO A 1 170 ? -17.915 8.140 37.630 1.00 50.38 170 PRO A O 1
ATOM 1415 N N . VAL A 1 171 ? -17.274 8.906 35.626 1.00 55.41 171 VAL A N 1
ATOM 1416 C CA . VAL A 1 171 ? -18.255 10.008 35.582 1.00 55.41 171 VAL A CA 1
ATOM 1417 C C . VAL A 1 171 ? -19.681 9.486 35.385 1.00 55.41 171 VAL A C 1
ATOM 1419 O O . VAL A 1 171 ? -20.640 10.079 35.876 1.00 55.41 171 VAL A O 1
ATOM 1422 N N . ALA A 1 172 ? -19.842 8.378 34.658 1.00 49.62 172 ALA A N 1
ATOM 1423 C CA . ALA A 1 172 ? -21.122 7.689 34.558 1.00 49.62 172 ALA A CA 1
ATOM 1424 C C . ALA A 1 172 ? -21.487 7.010 35.887 1.00 49.62 172 ALA A C 1
ATOM 1426 O O . ALA A 1 172 ? -22.621 7.167 36.332 1.00 49.62 172 ALA A O 1
ATOM 1427 N N . LEU A 1 173 ? -20.522 6.347 36.541 1.00 54.09 173 LEU A N 1
ATOM 1428 C CA . LEU A 1 173 ? -20.686 5.695 37.844 1.00 54.09 173 LEU A CA 1
ATOM 1429 C C . LEU A 1 173 ? -21.111 6.688 38.927 1.00 54.09 173 LEU A C 1
ATOM 1431 O O . LEU A 1 173 ? -22.125 6.440 39.574 1.00 54.09 173 LEU A O 1
ATOM 1435 N N . THR A 1 174 ? -20.445 7.842 39.047 1.00 56.59 174 THR A N 1
ATOM 1436 C CA . THR A 1 174 ? -20.793 8.867 40.046 1.00 56.59 174 THR A CA 1
ATOM 1437 C C . THR A 1 174 ? -22.189 9.444 39.833 1.00 56.59 174 THR A C 1
ATOM 1439 O O . THR A 1 174 ? -22.918 9.646 40.799 1.00 56.59 174 THR A O 1
ATOM 1442 N N . LYS A 1 175 ? -22.628 9.635 38.581 1.00 56.09 175 LYS A N 1
ATOM 1443 C CA . LYS A 1 175 ? -24.003 10.076 38.281 1.00 56.09 175 LYS A CA 1
ATOM 1444 C C . LYS A 1 175 ? -25.052 9.024 38.649 1.00 56.09 175 LYS A C 1
ATOM 1446 O O . LYS A 1 175 ? -26.120 9.383 39.140 1.00 56.09 175 LYS A O 1
ATOM 1451 N N . THR A 1 176 ? -24.771 7.736 38.439 1.00 54.94 176 THR A N 1
ATOM 1452 C CA . THR A 1 176 ? -25.650 6.649 38.909 1.00 54.94 176 THR A CA 1
ATOM 1453 C C . THR A 1 176 ? -25.631 6.487 40.427 1.00 54.94 176 THR A C 1
ATOM 1455 O O . THR A 1 176 ? -26.680 6.235 41.009 1.00 54.94 176 THR A O 1
ATOM 1458 N N . GLU A 1 177 ? -24.487 6.673 41.085 1.00 55.72 177 GLU A N 1
ATOM 1459 C CA . GLU A 1 177 ? -24.371 6.631 42.547 1.00 55.72 177 GLU A CA 1
ATOM 1460 C C . GLU A 1 177 ? -25.109 7.803 43.204 1.00 55.72 177 GLU A C 1
ATOM 1462 O O . GLU A 1 177 ? -25.852 7.598 44.164 1.00 55.72 177 GLU A O 1
ATOM 1467 N N . GLU A 1 178 ? -24.991 9.017 42.658 1.00 54.97 178 GLU A N 1
ATOM 1468 C CA . GLU A 1 178 ? -25.763 10.183 43.100 1.00 54.97 178 GLU A CA 1
ATOM 1469 C C . GLU A 1 178 ? -27.266 10.002 42.852 1.00 54.97 178 GLU A C 1
ATOM 1471 O O . GLU A 1 178 ? -28.073 10.369 43.707 1.00 54.97 178 GLU A O 1
ATOM 1476 N N . PHE A 1 179 ? -27.665 9.388 41.733 1.00 53.75 179 PHE A N 1
ATOM 1477 C CA . PHE A 1 179 ? -29.068 9.055 41.468 1.00 53.75 179 PHE A CA 1
ATOM 1478 C C . PHE A 1 179 ? -29.611 8.037 42.481 1.00 53.75 179 PHE A C 1
ATOM 1480 O O . PHE A 1 179 ? -30.678 8.251 43.050 1.00 53.75 179 PHE A O 1
ATOM 1487 N N . ILE A 1 180 ? -28.867 6.968 42.779 1.00 58.75 180 ILE A N 1
ATOM 1488 C CA . ILE A 1 180 ? -29.259 5.959 43.778 1.00 58.75 180 ILE A CA 1
ATOM 1489 C C . ILE A 1 180 ? -29.335 6.575 45.181 1.00 58.75 180 ILE A C 1
ATOM 1491 O O . ILE A 1 180 ? -30.264 6.276 45.924 1.00 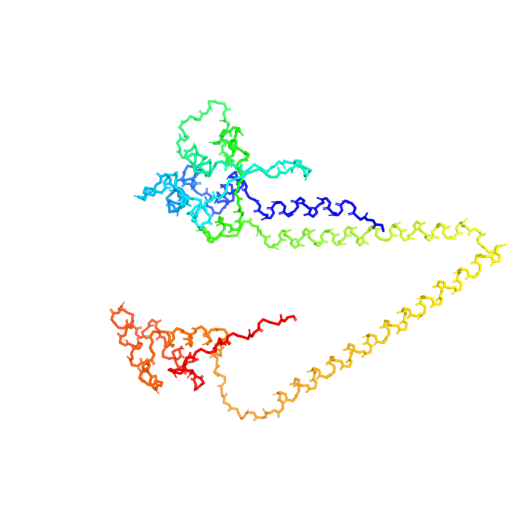58.75 180 ILE A O 1
ATOM 1495 N N . LYS A 1 181 ? -28.407 7.470 45.536 1.00 58.03 181 LYS A N 1
ATOM 1496 C CA . LYS A 1 181 ? -28.377 8.134 46.848 1.00 58.03 181 LYS A CA 1
ATOM 1497 C C . LYS A 1 181 ? -29.503 9.159 47.033 1.00 58.03 181 LYS A C 1
ATOM 1499 O O . LYS A 1 181 ? -29.961 9.353 48.154 1.00 58.03 181 LYS A O 1
ATOM 1504 N N . ASN A 1 182 ? -29.950 9.799 45.950 1.00 55.81 182 ASN A N 1
ATOM 1505 C CA . ASN A 1 182 ? -31.001 10.823 45.974 1.00 55.81 182 ASN A CA 1
ATOM 1506 C C . ASN A 1 182 ? -32.416 10.269 45.739 1.00 55.81 182 ASN A C 1
ATOM 1508 O O . ASN A 1 182 ? -33.390 11.011 45.872 1.00 55.81 182 ASN A O 1
ATOM 1512 N N . THR A 1 183 ? -32.549 8.985 45.398 1.00 53.53 183 THR A N 1
ATOM 1513 C CA . THR A 1 183 ? -33.853 8.332 45.262 1.00 53.53 183 THR A CA 1
ATOM 1514 C C . THR A 1 183 ? -34.165 7.590 46.562 1.00 53.53 183 THR A C 1
ATOM 1516 O O . THR A 1 183 ? -33.531 6.589 46.879 1.00 53.53 183 THR A O 1
ATOM 1519 N N . ASP A 1 184 ? -35.140 8.087 47.327 1.00 54.84 184 ASP A N 1
ATOM 1520 C CA . ASP A 1 184 ? -35.606 7.536 48.613 1.00 54.84 184 ASP A CA 1
ATOM 1521 C C . ASP A 1 184 ? -36.396 6.221 48.374 1.00 54.84 184 ASP A C 1
ATOM 1523 O O . ASP A 1 184 ? -37.618 6.157 48.516 1.00 54.84 184 ASP A O 1
ATOM 1527 N N . ILE A 1 185 ? -35.707 5.172 47.899 1.00 51.78 185 ILE A N 1
ATOM 1528 C CA . ILE A 1 185 ? -36.278 3.861 47.510 1.00 51.78 185 ILE A CA 1
ATOM 1529 C C . ILE A 1 185 ? -36.683 3.029 48.746 1.00 51.78 185 ILE A C 1
ATOM 1531 O O . ILE A 1 185 ? -37.458 2.077 48.634 1.00 51.78 185 ILE A O 1
ATOM 1535 N N . ASP A 1 186 ? -36.262 3.428 49.947 1.00 49.88 186 ASP A N 1
ATOM 1536 C CA . ASP A 1 186 ? -36.453 2.675 51.194 1.00 49.88 186 ASP A CA 1
ATOM 1537 C C . ASP A 1 186 ? -37.902 2.663 51.738 1.00 49.88 186 ASP A C 1
ATOM 1539 O O . ASP A 1 186 ? -38.152 2.152 52.829 1.00 49.88 186 ASP A O 1
ATOM 1543 N N . LYS A 1 187 ? -38.894 3.172 50.990 1.00 54.19 187 LYS A N 1
ATOM 1544 C CA . LYS A 1 187 ? -40.313 3.197 51.414 1.00 54.19 187 LYS A CA 1
ATOM 1545 C C . LYS A 1 187 ? -41.267 2.328 50.588 1.00 54.19 187 LYS A C 1
ATOM 1547 O O . LYS A 1 187 ? -42.460 2.318 50.882 1.00 54.19 187 LYS A O 1
ATOM 1552 N N . SER A 1 188 ? -40.790 1.590 49.580 1.00 49.91 188 SER A N 1
ATOM 1553 C CA . SER A 1 188 ? -41.653 0.738 48.745 1.00 49.91 188 SER A CA 1
ATOM 1554 C C . SER A 1 188 ? -41.303 -0.752 48.875 1.00 49.91 188 SER A C 1
ATOM 1556 O O . SER A 1 188 ? -40.173 -1.124 48.552 1.00 49.91 188 SER A O 1
ATOM 1558 N N . PRO A 1 189 ? -42.253 -1.636 49.252 1.00 54.78 189 PRO A N 1
ATOM 1559 C CA . PRO A 1 189 ? -42.016 -3.084 49.333 1.00 54.78 189 PRO A CA 1
ATOM 1560 C C . PRO A 1 189 ? -41.606 -3.702 47.982 1.00 54.78 189 PRO A C 1
ATOM 1562 O O . PRO A 1 189 ? -40.927 -4.726 47.940 1.00 54.78 189 PRO A O 1
ATOM 1565 N N . THR A 1 190 ? -41.940 -3.046 46.867 1.00 53.88 190 THR A N 1
ATOM 1566 C CA . THR A 1 190 ? -41.523 -3.442 45.513 1.00 53.88 190 THR A CA 1
ATOM 1567 C C . THR A 1 190 ? -40.037 -3.154 45.251 1.00 53.88 190 THR A C 1
ATOM 1569 O O . THR A 1 190 ? -39.388 -3.882 44.502 1.00 53.88 190 THR A O 1
ATOM 1572 N N . GLY A 1 191 ? -39.472 -2.121 45.890 1.00 56.03 191 GLY A N 1
ATOM 1573 C CA . GLY A 1 191 ? -38.055 -1.757 45.771 1.00 56.03 191 GLY A CA 1
ATOM 1574 C C . GLY A 1 191 ? -37.129 -2.725 46.511 1.00 56.03 191 GLY A C 1
ATOM 1575 O O . GLY A 1 191 ? -36.058 -3.068 46.013 1.00 56.03 191 GLY A O 1
ATOM 1576 N N . THR A 1 192 ? -37.570 -3.238 47.662 1.00 57.12 192 THR A N 1
ATOM 1577 C CA . THR A 1 192 ? -36.797 -4.185 48.481 1.00 57.12 192 THR A CA 1
ATOM 1578 C C . THR A 1 192 ? -36.631 -5.544 47.793 1.00 57.12 192 THR A C 1
ATOM 1580 O O . THR A 1 192 ? -35.535 -6.100 47.791 1.00 57.12 192 THR A O 1
ATOM 1583 N N . ALA A 1 193 ? -37.682 -6.054 47.140 1.00 59.44 193 ALA A N 1
ATOM 1584 C CA . ALA A 1 193 ? -37.630 -7.321 46.404 1.00 59.44 193 ALA A CA 1
ATOM 1585 C C . ALA A 1 193 ? -36.726 -7.242 45.161 1.00 59.44 193 ALA A C 1
ATOM 1587 O O . ALA A 1 193 ? -35.924 -8.142 44.917 1.00 59.44 193 ALA A O 1
ATOM 1588 N N . ALA A 1 194 ? -36.795 -6.140 44.405 1.00 60.09 194 ALA A N 1
ATOM 1589 C CA . ALA A 1 194 ? -35.912 -5.924 43.262 1.00 60.09 194 ALA A CA 1
ATOM 1590 C C . ALA A 1 194 ? -34.437 -5.848 43.693 1.00 60.09 194 ALA A C 1
ATOM 1592 O O . ALA A 1 194 ? -33.580 -6.454 43.054 1.00 60.09 194 ALA A O 1
ATOM 1593 N N . ARG A 1 195 ? -34.141 -5.164 44.809 1.00 63.59 195 ARG A N 1
ATOM 1594 C CA . ARG A 1 195 ? -32.781 -5.062 45.357 1.00 63.59 195 ARG A CA 1
ATOM 1595 C C . ARG A 1 195 ? -32.211 -6.423 45.756 1.00 63.59 195 ARG A C 1
ATOM 1597 O O . ARG A 1 195 ? -31.065 -6.697 45.418 1.00 63.59 195 ARG A O 1
ATOM 1604 N N . LEU A 1 196 ? -33.007 -7.277 46.402 1.00 68.94 196 LEU A N 1
ATOM 1605 C CA . LEU A 1 196 ? -32.586 -8.632 46.773 1.00 68.94 196 LEU A CA 1
ATOM 1606 C C . LEU A 1 196 ? -32.263 -9.489 45.540 1.00 68.94 196 LEU A C 1
ATOM 1608 O O . LEU A 1 196 ? -31.213 -10.115 45.515 1.00 68.94 196 LEU A O 1
ATOM 1612 N N . ILE A 1 197 ? -33.079 -9.425 44.481 1.00 72.38 197 ILE A N 1
ATOM 1613 C CA . ILE A 1 197 ? -32.824 -10.155 43.222 1.00 72.38 197 ILE A CA 1
ATOM 1614 C C . ILE A 1 197 ? -31.535 -9.672 42.541 1.00 72.38 197 ILE A C 1
ATOM 1616 O O . ILE A 1 197 ? -30.771 -10.468 41.997 1.00 72.38 197 ILE A O 1
ATOM 1620 N N . TYR A 1 198 ? -31.279 -8.361 42.533 1.00 71.44 198 TYR A N 1
ATOM 1621 C CA . TYR A 1 198 ? -30.033 -7.827 41.977 1.00 71.44 198 TYR A CA 1
ATOM 1622 C C . TYR A 1 198 ? -28.815 -8.209 42.817 1.00 71.44 198 TYR A C 1
ATOM 1624 O O . TYR A 1 198 ? -27.761 -8.485 42.251 1.00 71.44 198 TYR A O 1
ATOM 1632 N N . GLN A 1 199 ? -28.960 -8.245 44.139 1.00 72.44 199 GLN A N 1
ATOM 1633 C CA . GLN A 1 199 ? -27.895 -8.638 45.050 1.00 72.44 199 GLN A CA 1
ATOM 1634 C C . GLN A 1 199 ? -27.578 -10.133 44.930 1.00 72.44 199 GLN A C 1
ATOM 1636 O O . GLN A 1 199 ? -26.409 -10.489 44.863 1.00 72.44 199 GLN A O 1
ATOM 1641 N N . GLU A 1 200 ? -28.595 -10.980 44.774 1.00 76.56 200 GLU A N 1
ATOM 1642 C CA . GLU A 1 200 ? -28.448 -12.417 44.512 1.00 76.56 200 GLU A CA 1
ATOM 1643 C C . GLU A 1 200 ? -27.735 -12.675 43.171 1.00 76.56 200 GLU A C 1
ATOM 1645 O O . GLU A 1 200 ? -26.770 -13.435 43.101 1.00 76.56 200 GLU A O 1
ATOM 1650 N N . LYS A 1 201 ? -28.099 -11.929 42.118 1.00 75.62 201 LYS A N 1
ATOM 1651 C CA . LYS A 1 201 ? -27.395 -11.974 40.822 1.00 75.62 201 LYS A CA 1
ATOM 1652 C C . LYS A 1 201 ? -25.958 -11.459 40.878 1.00 75.62 201 LYS A C 1
ATOM 1654 O O . LYS A 1 201 ? -25.142 -11.865 40.053 1.00 75.62 201 LYS A O 1
ATOM 1659 N N . LEU A 1 202 ? -25.656 -10.516 41.771 1.00 73.81 202 LEU A N 1
ATOM 1660 C CA . LEU A 1 202 ? -24.285 -10.053 41.992 1.00 73.81 202 LEU A CA 1
ATOM 1661 C C . LEU A 1 202 ? -23.476 -11.141 42.695 1.00 73.81 202 LEU A C 1
ATOM 1663 O O . LEU A 1 202 ? -22.415 -11.496 42.200 1.00 73.81 202 LEU A O 1
ATOM 1667 N N . THR A 1 203 ? -24.029 -11.762 43.739 1.00 76.50 203 THR A N 1
ATOM 1668 C CA . THR A 1 203 ? -23.362 -12.867 44.440 1.00 76.50 203 THR A CA 1
ATOM 1669 C C . THR A 1 203 ? -23.148 -14.096 43.555 1.00 76.50 203 THR A C 1
ATOM 1671 O O . THR A 1 203 ? -22.098 -14.725 43.639 1.00 76.50 203 THR A O 1
ATOM 1674 N N . GLU A 1 204 ? -24.080 -14.415 42.648 1.00 79.25 204 GLU A N 1
ATOM 1675 C CA . GLU A 1 204 ? -23.884 -15.478 41.650 1.00 79.25 204 GLU A CA 1
ATOM 1676 C C . GLU A 1 204 ? -22.731 -15.153 40.693 1.00 79.25 204 GLU A C 1
ATOM 1678 O O . GLU A 1 204 ? -21.928 -16.023 40.361 1.00 79.25 204 GLU A O 1
ATOM 1683 N N . LYS A 1 205 ? -22.618 -13.895 40.253 1.00 77.12 205 LYS A N 1
ATOM 1684 C CA . LYS A 1 205 ? -21.519 -13.468 39.379 1.00 77.12 205 LYS A CA 1
ATOM 1685 C C . LYS A 1 205 ? -20.177 -13.474 40.096 1.00 77.12 205 LYS A C 1
ATOM 1687 O O . LYS A 1 205 ? -19.201 -13.905 39.491 1.00 77.12 205 LYS A O 1
ATOM 1692 N N . ASP A 1 206 ? -20.138 -13.043 41.350 1.00 82.06 206 ASP A N 1
ATOM 1693 C CA . ASP A 1 206 ? -18.924 -13.078 42.165 1.00 82.06 206 ASP A CA 1
ATOM 1694 C C . ASP A 1 206 ? -18.468 -14.528 42.387 1.00 82.06 206 ASP A C 1
ATOM 1696 O O . ASP A 1 206 ? -17.294 -14.835 42.196 1.00 82.06 206 ASP A O 1
ATOM 1700 N N . SER A 1 207 ? -19.404 -15.453 42.629 1.00 82.25 207 SER A N 1
ATOM 1701 C CA . SER A 1 207 ? -19.105 -16.889 42.718 1.00 82.25 207 SER A CA 1
ATOM 1702 C C . SER A 1 207 ? -18.544 -17.464 41.411 1.00 82.25 207 SER A C 1
ATOM 1704 O O . SER A 1 207 ? -17.614 -18.268 41.452 1.00 82.25 207 SER A O 1
ATOM 1706 N N . ILE A 1 208 ? -19.065 -17.050 40.251 1.00 85.25 208 ILE A N 1
ATOM 1707 C CA . ILE A 1 208 ? -18.537 -17.473 38.941 1.00 85.25 208 ILE A CA 1
ATOM 1708 C C . ILE A 1 2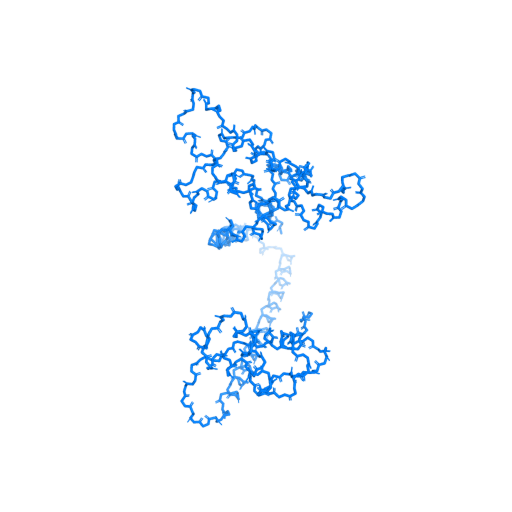08 ? -17.133 -16.899 38.707 1.00 85.25 208 ILE A C 1
ATOM 1710 O O . ILE A 1 208 ? -16.275 -17.570 38.134 1.00 85.25 208 ILE A O 1
ATOM 1714 N N . ILE A 1 209 ? -16.880 -15.660 39.134 1.00 86.38 209 ILE A N 1
ATOM 1715 C CA . ILE A 1 209 ? -15.559 -15.033 39.020 1.00 86.38 209 ILE A CA 1
ATOM 1716 C C . ILE A 1 209 ? -14.542 -15.778 39.888 1.00 86.38 209 ILE A C 1
ATOM 1718 O O . ILE A 1 209 ? -13.455 -16.077 39.396 1.00 86.38 209 ILE A O 1
ATOM 1722 N N . GLU A 1 210 ? -14.894 -16.125 41.127 1.00 86.62 210 GLU A N 1
ATOM 1723 C CA . GLU A 1 210 ? -14.035 -16.922 42.011 1.00 86.62 210 GLU A CA 1
ATOM 1724 C C . GLU A 1 210 ? -13.735 -18.309 41.419 1.00 86.62 210 GLU A C 1
ATOM 1726 O O . GLU A 1 210 ? -12.581 -18.743 41.416 1.00 86.62 210 GLU A O 1
ATOM 1731 N N . GLU A 1 211 ? -14.735 -18.982 40.837 1.00 87.06 211 GLU A N 1
ATOM 1732 C CA . GLU A 1 211 ? -14.549 -20.282 40.177 1.00 87.06 211 GLU A CA 1
ATOM 1733 C C . GLU A 1 211 ? -13.611 -20.181 38.962 1.00 87.06 211 GLU A C 1
ATOM 1735 O O . GLU A 1 211 ? -12.704 -21.000 38.783 1.00 87.06 211 GLU A O 1
ATOM 1740 N N . LEU A 1 212 ? -13.783 -19.148 38.133 1.00 85.69 212 LEU A N 1
ATOM 1741 C CA . LEU A 1 212 ? -12.919 -18.911 36.977 1.00 85.69 212 LEU A CA 1
ATOM 1742 C C . LEU A 1 212 ? -11.488 -18.560 37.394 1.00 85.69 212 LEU A C 1
ATOM 1744 O O . LEU A 1 212 ? -10.545 -19.038 36.765 1.00 85.69 212 LEU A O 1
ATOM 1748 N N . GLN A 1 213 ? -11.312 -17.769 38.454 1.00 86.38 213 GLN A N 1
ATOM 1749 C CA . GLN A 1 213 ? -9.994 -17.451 39.001 1.00 86.38 213 GLN A CA 1
ATOM 1750 C C . GLN A 1 213 ? -9.292 -18.706 39.524 1.00 86.38 213 GLN A C 1
ATOM 1752 O O . GLN A 1 213 ? -8.137 -18.937 39.170 1.00 86.38 213 GLN A O 1
ATOM 1757 N N . ALA A 1 214 ? -9.998 -19.564 40.267 1.00 88.12 214 ALA A N 1
ATOM 1758 C CA . ALA A 1 214 ? -9.453 -20.837 40.734 1.00 88.12 214 ALA A CA 1
ATOM 1759 C C . ALA A 1 214 ? -9.009 -21.733 39.565 1.00 88.12 214 ALA A C 1
ATOM 1761 O O . ALA A 1 214 ? -7.921 -22.312 39.598 1.00 88.12 214 ALA A O 1
ATOM 1762 N N . LYS A 1 215 ? -9.807 -21.789 38.492 1.00 88.06 215 LYS A N 1
ATOM 1763 C CA . LYS A 1 215 ? -9.491 -22.570 37.289 1.00 88.06 215 LYS A CA 1
ATOM 1764 C C . LYS A 1 215 ? -8.289 -22.025 36.517 1.00 88.06 215 LYS A C 1
ATOM 1766 O O . LYS A 1 215 ? -7.513 -22.803 35.968 1.00 88.06 215 LYS A O 1
ATOM 1771 N N . ILE A 1 216 ? -8.117 -20.703 36.478 1.00 88.50 216 ILE A N 1
ATOM 1772 C CA . ILE A 1 216 ? -6.925 -20.070 35.896 1.00 88.50 216 ILE A CA 1
ATOM 1773 C C . ILE A 1 216 ? -5.686 -20.460 36.703 1.00 88.50 216 ILE A C 1
ATOM 1775 O O . ILE A 1 216 ? -4.726 -20.954 36.118 1.00 88.50 216 ILE A O 1
ATOM 1779 N N . THR A 1 217 ? -5.728 -20.335 38.032 1.00 89.06 217 THR A N 1
ATOM 1780 C CA . THR A 1 217 ? -4.598 -20.709 38.896 1.00 89.06 217 THR A CA 1
ATOM 1781 C C . THR A 1 217 ? -4.252 -22.197 38.774 1.00 89.06 217 THR A C 1
ATOM 1783 O O . THR A 1 217 ? -3.080 -22.570 38.769 1.00 89.06 217 THR A O 1
ATOM 1786 N N . GLU A 1 218 ? -5.253 -23.068 38.631 1.00 90.44 218 GLU A N 1
ATOM 1787 C CA . GLU A 1 218 ? -5.033 -24.495 38.388 1.00 90.44 218 GLU A CA 1
ATOM 1788 C C . GLU A 1 218 ? -4.318 -24.752 37.050 1.00 90.44 218 GLU A C 1
ATOM 1790 O O . GLU A 1 218 ? -3.334 -25.493 37.009 1.00 90.44 218 GLU A O 1
ATOM 1795 N N . LEU A 1 219 ? -4.767 -24.118 35.963 1.00 85.94 219 LEU A N 1
ATOM 1796 C CA . LEU A 1 219 ? -4.149 -24.257 34.641 1.00 85.94 219 LEU A CA 1
ATOM 1797 C C . LEU A 1 219 ? -2.725 -23.686 34.599 1.00 85.94 219 LEU A C 1
ATOM 1799 O O . LEU A 1 219 ? -1.846 -24.283 33.977 1.00 85.94 219 LEU A O 1
ATOM 1803 N N . GLU A 1 220 ? -2.478 -22.568 35.280 1.00 85.94 220 GLU A N 1
ATOM 1804 C CA . GLU A 1 220 ? -1.140 -21.985 35.428 1.00 85.94 220 GLU A CA 1
ATOM 1805 C C . GLU A 1 220 ? -0.197 -22.939 36.173 1.00 85.94 220 GLU A C 1
ATOM 1807 O O . GLU A 1 220 ? 0.922 -23.182 35.718 1.00 85.94 220 GLU A O 1
ATOM 1812 N N . ASN A 1 221 ? -0.670 -23.572 37.251 1.00 85.88 221 ASN A N 1
ATOM 1813 C CA . ASN A 1 221 ? 0.098 -24.585 37.974 1.00 85.88 221 ASN A CA 1
ATOM 1814 C C . ASN A 1 221 ? 0.385 -25.825 37.112 1.00 85.88 221 ASN A C 1
ATOM 1816 O O . ASN A 1 221 ? 1.497 -26.355 37.149 1.00 85.88 221 ASN A O 1
ATOM 1820 N N . GLN A 1 222 ? -0.580 -26.276 36.302 1.00 82.56 222 GLN A N 1
ATOM 1821 C CA . GLN A 1 222 ? -0.376 -27.389 35.366 1.00 82.56 222 GLN A CA 1
ATOM 1822 C C . GLN A 1 222 ? 0.663 -27.045 34.288 1.00 82.56 222 GLN A C 1
ATOM 1824 O O . GLN A 1 222 ? 1.529 -27.868 33.988 1.00 82.56 222 GLN A O 1
ATOM 1829 N N . LEU A 1 223 ? 0.629 -25.826 33.742 1.00 78.62 223 LEU A N 1
ATOM 1830 C CA . LEU A 1 223 ? 1.633 -25.339 32.791 1.00 78.62 223 LEU A CA 1
ATOM 1831 C C . LEU A 1 223 ? 3.023 -25.260 33.425 1.00 78.62 223 LEU A C 1
ATOM 1833 O O . LEU A 1 223 ? 4.003 -25.678 32.811 1.00 78.62 223 LEU A O 1
ATOM 1837 N N . GLN A 1 224 ? 3.119 -24.781 34.664 1.00 79.31 224 GLN A N 1
ATOM 1838 C CA . GLN A 1 224 ? 4.392 -24.683 35.371 1.00 79.31 224 GLN A CA 1
ATOM 1839 C C . GLN A 1 224 ? 4.971 -26.062 35.728 1.00 79.31 224 GLN A C 1
ATOM 1841 O O . GLN A 1 224 ? 6.185 -26.261 35.641 1.00 79.31 224 GLN A O 1
ATOM 1846 N N . ALA A 1 225 ? 4.121 -27.037 36.061 1.00 75.00 225 ALA A N 1
ATOM 1847 C CA . ALA A 1 225 ? 4.530 -28.424 36.277 1.00 75.00 225 ALA A CA 1
ATOM 1848 C C . ALA A 1 225 ? 5.035 -29.078 34.979 1.00 75.00 225 ALA A C 1
ATOM 1850 O O . ALA A 1 225 ? 6.102 -29.690 34.982 1.00 75.00 225 ALA A O 1
ATOM 1851 N N . GLN A 1 226 ? 4.340 -28.875 33.853 1.00 73.06 226 GLN A N 1
ATOM 1852 C CA . GLN A 1 226 ? 4.795 -29.350 32.540 1.00 73.06 226 GLN A CA 1
ATOM 1853 C C . GLN A 1 226 ? 6.109 -28.690 32.106 1.00 73.06 226 GLN A C 1
ATOM 1855 O O . GLN A 1 226 ? 6.980 -29.355 31.553 1.00 73.06 226 GLN A O 1
ATOM 1860 N N . GLN A 1 227 ? 6.289 -27.399 32.391 1.00 65.25 227 GLN A N 1
ATOM 1861 C CA . GLN A 1 227 ? 7.543 -26.694 32.125 1.00 65.25 227 GLN A CA 1
ATOM 1862 C C . GLN A 1 227 ? 8.691 -27.264 32.977 1.00 65.25 227 GLN A C 1
ATOM 1864 O O . GLN A 1 227 ? 9.790 -27.484 32.476 1.00 65.25 227 GLN A O 1
ATOM 1869 N N . SER A 1 228 ? 8.407 -27.602 34.236 1.00 65.25 228 SER A N 1
ATOM 1870 C CA . SER A 1 228 ? 9.375 -28.210 35.156 1.00 65.25 228 SER A CA 1
ATOM 1871 C C . SER A 1 228 ? 9.745 -29.649 34.763 1.00 65.25 228 SER A C 1
ATOM 1873 O O . SER A 1 228 ? 10.898 -30.042 34.929 1.00 65.25 228 SER A O 1
ATOM 1875 N N . GLU A 1 229 ? 8.821 -30.434 34.193 1.00 57.47 229 GLU A N 1
ATOM 1876 C CA . GLU A 1 229 ? 9.108 -31.756 33.595 1.00 57.47 229 GLU A CA 1
ATOM 1877 C C . GLU A 1 229 ? 9.959 -31.666 32.316 1.00 57.47 229 GLU A C 1
ATOM 1879 O O . GLU A 1 229 ? 10.734 -32.578 32.014 1.00 57.47 229 GLU A O 1
ATOM 1884 N N . VAL A 1 230 ? 9.843 -30.568 31.560 1.00 56.94 230 VAL A N 1
ATOM 1885 C CA . VAL A 1 230 ? 10.710 -30.285 30.404 1.00 56.94 230 VAL A CA 1
ATOM 1886 C C . VAL A 1 230 ? 12.125 -29.909 30.858 1.00 56.94 230 VAL A C 1
ATOM 1888 O O . VAL A 1 230 ? 13.088 -30.345 30.226 1.00 56.94 230 VAL A O 1
ATOM 1891 N N . ASP A 1 231 ? 12.258 -29.190 31.975 1.00 49.78 231 ASP A N 1
ATOM 1892 C CA . ASP A 1 231 ? 13.548 -28.745 32.523 1.00 49.78 231 ASP A CA 1
ATOM 1893 C C . ASP A 1 231 ? 14.288 -29.823 33.348 1.00 49.78 231 ASP A C 1
ATOM 1895 O O . ASP A 1 231 ? 15.501 -29.730 33.533 1.00 49.78 231 ASP A O 1
ATOM 1899 N N . SER A 1 232 ? 13.602 -30.874 33.816 1.00 49.19 232 SER A N 1
ATOM 1900 C CA . SER A 1 232 ? 14.192 -31.957 34.632 1.00 49.19 232 SER A CA 1
ATOM 1901 C C . SER A 1 232 ? 14.653 -33.191 33.842 1.00 49.19 232 SER A C 1
ATOM 1903 O O . SER A 1 232 ? 15.174 -34.145 34.424 1.00 49.19 232 SER A O 1
ATOM 1905 N N . LYS A 1 233 ? 14.569 -33.172 32.504 1.00 47.88 233 LYS A N 1
ATOM 1906 C CA . LYS A 1 233 ? 15.324 -34.115 31.664 1.00 47.88 233 LYS A CA 1
ATOM 1907 C C . LYS A 1 233 ? 16.769 -33.640 31.544 1.00 47.88 233 LYS A C 1
ATOM 1909 O O . LYS A 1 233 ? 17.092 -32.833 30.676 1.00 47.88 233 LYS A O 1
ATOM 1914 N N . GLU A 1 234 ? 17.626 -34.169 32.417 1.00 44.09 234 GLU A N 1
ATOM 1915 C CA . GLU A 1 234 ? 19.081 -34.012 32.358 1.00 44.09 234 GLU A CA 1
ATOM 1916 C C . GLU A 1 234 ? 19.604 -34.287 30.941 1.00 44.09 234 GLU A C 1
ATOM 1918 O O . GLU A 1 234 ? 19.622 -35.420 30.458 1.00 44.09 234 GLU A O 1
ATOM 1923 N N . VAL A 1 235 ? 20.073 -33.228 30.283 1.00 41.50 235 VAL A N 1
ATOM 1924 C CA . VAL A 1 235 ? 20.999 -33.329 29.160 1.00 41.50 235 VAL A CA 1
ATOM 1925 C C . VAL A 1 235 ? 22.346 -32.853 29.681 1.00 41.50 235 VAL A C 1
ATOM 1927 O O . VAL A 1 235 ? 22.503 -31.705 30.093 1.00 41.50 235 VAL A O 1
ATOM 1930 N N . LEU A 1 236 ? 23.291 -33.791 29.699 1.00 37.66 236 LEU A N 1
ATOM 1931 C CA . LEU A 1 236 ? 24.696 -33.606 30.047 1.00 37.66 236 LEU A CA 1
ATOM 1932 C C . LEU A 1 236 ? 25.300 -32.350 29.388 1.00 37.66 236 LEU A C 1
ATOM 1934 O O . LEU A 1 236 ? 24.903 -31.984 28.277 1.00 37.66 236 LEU A O 1
ATOM 1938 N N . PRO A 1 237 ? 26.286 -31.704 30.037 1.00 40.19 237 PRO A N 1
ATOM 1939 C CA . PRO A 1 237 ? 26.793 -30.412 29.612 1.00 40.19 237 PRO A CA 1
ATOM 1940 C C . PRO A 1 237 ? 27.620 -30.584 28.338 1.00 40.19 237 PRO A C 1
ATOM 1942 O O . PRO A 1 237 ? 28.760 -31.041 28.374 1.00 40.19 237 PRO A O 1
ATOM 1945 N N . VAL A 1 238 ? 27.044 -30.197 27.204 1.00 38.84 238 VAL A N 1
ATOM 1946 C CA . VAL A 1 238 ? 27.811 -29.883 26.001 1.00 38.84 238 VAL A CA 1
ATOM 1947 C C . VAL A 1 238 ? 27.659 -28.396 25.768 1.00 38.84 238 VAL A C 1
ATOM 1949 O O . VAL A 1 238 ? 26.554 -27.875 25.619 1.00 38.84 238 VAL A O 1
ATOM 1952 N N . GLU A 1 239 ? 28.810 -27.742 25.816 1.00 35.22 239 GLU A N 1
ATOM 1953 C CA . GLU A 1 239 ? 29.050 -26.337 25.548 1.00 35.22 239 GLU A CA 1
ATOM 1954 C C . GLU A 1 239 ? 28.084 -25.770 24.508 1.00 35.22 239 GLU A C 1
ATOM 1956 O O . GLU A 1 239 ? 27.927 -26.278 23.397 1.00 35.22 239 GLU A O 1
ATOM 1961 N N . SER A 1 240 ? 27.440 -24.688 24.929 1.00 40.12 240 SER A N 1
ATOM 1962 C CA . SER A 1 240 ? 26.663 -23.734 24.154 1.00 40.12 240 SER A CA 1
ATOM 1963 C C . SER A 1 240 ? 27.028 -23.679 22.662 1.00 40.12 240 SER A C 1
ATOM 1965 O O . SER A 1 240 ? 27.809 -22.827 22.231 1.00 40.12 240 SER A O 1
ATOM 1967 N N . LYS A 1 241 ? 26.372 -24.511 21.839 1.00 42.84 241 LYS A N 1
ATOM 1968 C CA . LYS A 1 241 ? 26.193 -24.211 20.416 1.00 42.84 241 LYS A CA 1
ATOM 1969 C C . LYS A 1 241 ? 25.181 -23.074 20.322 1.00 42.84 241 LYS A C 1
ATOM 1971 O O . LYS A 1 241 ? 23.971 -23.277 20.228 1.00 42.84 241 LYS A O 1
ATOM 1976 N N . LEU A 1 242 ? 25.704 -21.853 20.396 1.00 42.28 242 LEU A N 1
ATOM 1977 C CA . LEU A 1 242 ? 25.064 -20.670 19.835 1.00 42.28 242 LEU A CA 1
ATOM 1978 C C . LEU A 1 242 ? 24.506 -21.039 18.450 1.00 42.28 242 LEU A C 1
ATOM 1980 O O . LEU A 1 242 ? 25.244 -21.568 17.625 1.00 42.28 242 LEU A O 1
ATOM 1984 N N . GLN A 1 243 ? 23.234 -20.706 18.213 1.00 48.44 243 GLN A N 1
ATOM 1985 C CA . GLN A 1 243 ? 22.486 -20.852 16.950 1.00 48.44 243 GLN A CA 1
ATOM 1986 C C . GLN A 1 243 ? 21.680 -22.151 16.764 1.00 48.44 243 GLN A C 1
ATOM 1988 O O . GLN A 1 243 ? 21.821 -22.858 15.768 1.00 48.44 243 GLN A O 1
ATOM 1993 N N . ARG A 1 244 ? 20.703 -22.409 17.643 1.00 54.28 244 ARG A N 1
ATOM 1994 C CA . ARG A 1 244 ? 19.534 -23.208 17.234 1.00 54.28 244 ARG A CA 1
ATOM 1995 C C . ARG A 1 244 ? 18.685 -22.369 16.269 1.00 54.28 244 ARG A C 1
ATOM 1997 O O . ARG A 1 244 ? 18.064 -21.392 16.677 1.00 54.28 244 ARG A O 1
ATOM 2004 N N . ILE A 1 245 ? 18.690 -22.733 14.989 1.00 64.19 245 ILE A N 1
ATOM 2005 C CA . ILE A 1 245 ? 17.838 -22.141 13.947 1.00 64.19 245 ILE A CA 1
ATOM 2006 C C . ILE A 1 245 ? 16.362 -22.421 14.290 1.00 64.19 245 ILE A C 1
ATOM 2008 O O . ILE A 1 245 ? 16.026 -23.492 14.804 1.00 64.19 245 ILE A O 1
ATOM 2012 N N . SER A 1 246 ? 15.469 -21.455 14.054 1.00 68.31 246 SER A N 1
ATOM 2013 C CA . SER A 1 246 ? 14.057 -21.579 14.449 1.00 68.31 246 SER A CA 1
ATOM 2014 C C . SER A 1 246 ? 13.337 -22.704 13.684 1.00 68.31 246 SER A C 1
ATOM 2016 O O . SER A 1 246 ? 13.698 -23.037 12.553 1.00 68.31 246 SER A O 1
ATOM 2018 N N . ARG A 1 247 ? 12.286 -23.299 14.277 1.00 67.69 247 ARG A N 1
ATOM 2019 C CA . ARG A 1 247 ? 11.469 -24.343 13.614 1.00 67.69 247 ARG A CA 1
ATOM 2020 C C . ARG A 1 247 ? 10.955 -23.908 12.226 1.00 67.69 247 ARG A C 1
ATOM 2022 O O . ARG A 1 247 ? 11.202 -24.655 11.287 1.00 67.69 247 ARG A O 1
ATOM 2029 N N . PRO A 1 248 ? 10.389 -22.695 12.042 1.00 67.44 248 PRO A N 1
ATOM 2030 C CA . PRO A 1 248 ? 9.936 -22.246 10.723 1.00 67.44 248 PRO A CA 1
ATOM 2031 C C . PRO A 1 248 ? 11.055 -22.179 9.678 1.00 67.44 248 PRO A C 1
ATOM 2033 O O . PRO A 1 248 ? 10.839 -22.522 8.521 1.00 67.44 248 PRO A O 1
ATOM 2036 N N . GLN A 1 249 ? 12.264 -21.772 10.072 1.00 69.69 249 GLN A N 1
ATOM 2037 C CA . GLN A 1 249 ? 13.414 -21.735 9.164 1.00 69.69 249 GLN A CA 1
ATOM 2038 C C . GLN A 1 249 ? 13.828 -23.145 8.717 1.00 69.69 249 GLN A C 1
ATOM 2040 O O . GLN A 1 249 ? 14.129 -23.343 7.540 1.00 69.69 249 GLN A O 1
ATOM 2045 N N . ARG A 1 250 ? 13.780 -24.136 9.619 1.00 72.06 250 ARG A N 1
ATOM 2046 C CA . ARG A 1 250 ? 14.022 -25.550 9.276 1.00 72.06 250 ARG A CA 1
ATOM 2047 C C . ARG A 1 250 ? 12.928 -26.124 8.374 1.00 72.06 250 ARG A C 1
ATOM 2049 O O . ARG A 1 250 ? 13.238 -26.847 7.429 1.00 72.06 250 ARG A O 1
ATOM 2056 N N . ASP A 1 251 ? 11.671 -25.760 8.612 1.00 71.44 251 ASP A N 1
ATOM 2057 C CA . ASP A 1 251 ? 10.532 -26.206 7.801 1.00 71.44 251 ASP A CA 1
ATOM 2058 C C . ASP A 1 251 ? 10.600 -25.651 6.370 1.00 71.44 251 ASP A C 1
ATOM 2060 O O . ASP A 1 251 ? 10.405 -26.391 5.404 1.00 71.44 251 ASP A O 1
ATOM 2064 N N . ILE A 1 252 ? 10.945 -24.365 6.224 1.00 76.00 252 ILE A N 1
ATOM 2065 C CA . ILE A 1 252 ? 11.166 -23.722 4.920 1.00 76.00 252 ILE A CA 1
ATOM 2066 C C . ILE A 1 252 ? 12.322 -24.399 4.186 1.00 76.00 252 ILE A C 1
ATOM 2068 O O . ILE A 1 252 ? 12.184 -24.751 3.014 1.00 76.00 252 ILE A O 1
ATOM 2072 N N . PHE A 1 253 ? 13.448 -24.616 4.868 1.00 79.69 253 PHE A N 1
ATOM 2073 C CA . PHE A 1 253 ? 14.601 -25.271 4.262 1.00 79.69 253 PHE A CA 1
ATOM 2074 C C . PHE A 1 253 ? 14.261 -26.696 3.802 1.00 79.69 253 PHE A C 1
ATOM 2076 O O . PHE A 1 253 ? 14.559 -27.057 2.668 1.00 79.69 253 PHE A O 1
ATOM 2083 N N . THR A 1 254 ? 13.544 -27.466 4.624 1.00 75.81 254 THR A N 1
ATOM 2084 C CA . THR A 1 254 ? 13.089 -28.825 4.283 1.00 75.81 254 THR A CA 1
ATOM 2085 C C . THR A 1 254 ? 12.164 -28.838 3.063 1.00 75.81 254 THR A C 1
ATOM 2087 O O . THR A 1 254 ? 12.265 -29.710 2.204 1.00 75.81 254 THR A O 1
ATOM 2090 N N . LEU A 1 255 ? 11.265 -27.858 2.935 1.00 78.62 255 LEU A N 1
ATOM 2091 C CA . LEU A 1 255 ? 10.410 -27.743 1.752 1.00 78.62 255 LEU A CA 1
ATOM 2092 C C . LEU A 1 255 ? 11.234 -27.476 0.484 1.00 78.62 255 LEU A C 1
ATOM 2094 O O . LEU A 1 255 ? 10.995 -28.086 -0.561 1.00 78.62 255 LEU A O 1
ATOM 2098 N N . LEU A 1 256 ? 12.212 -26.573 0.576 1.00 80.31 256 LEU A N 1
ATOM 2099 C CA . LEU A 1 256 ? 13.084 -26.233 -0.545 1.00 80.31 256 LEU A CA 1
ATOM 2100 C C . LEU A 1 256 ? 13.967 -27.414 -0.953 1.00 80.31 256 LEU A C 1
ATOM 2102 O O . LEU A 1 256 ? 14.167 -27.620 -2.152 1.00 80.31 256 LEU A O 1
ATOM 2106 N N . THR A 1 257 ? 14.453 -28.211 0.001 1.00 79.31 257 THR A N 1
ATOM 2107 C CA . THR A 1 257 ? 15.265 -29.392 -0.309 1.00 79.31 257 THR A CA 1
ATOM 2108 C C . THR A 1 257 ? 14.448 -30.487 -0.981 1.00 79.31 257 THR A C 1
ATOM 2110 O O . THR A 1 257 ? 14.898 -31.029 -1.987 1.00 79.31 257 THR A O 1
ATOM 2113 N N . VAL A 1 258 ? 13.225 -30.759 -0.516 1.00 75.88 258 VAL A N 1
ATOM 2114 C CA . VAL A 1 258 ? 12.328 -31.740 -1.152 1.00 75.88 258 VAL A CA 1
ATOM 2115 C C . VAL A 1 258 ? 11.968 -31.339 -2.585 1.00 75.88 258 VAL A C 1
ATOM 2117 O O . VAL A 1 258 ? 11.933 -32.198 -3.464 1.00 75.88 258 VAL A O 1
ATOM 2120 N N . ASN A 1 259 ? 11.728 -30.051 -2.842 1.00 77.31 259 ASN A N 1
ATOM 2121 C CA . ASN A 1 259 ? 11.330 -29.581 -4.171 1.00 77.31 259 ASN A CA 1
ATOM 2122 C C . ASN A 1 259 ? 12.488 -29.561 -5.177 1.00 77.31 259 ASN A C 1
ATOM 2124 O O . ASN A 1 259 ? 12.293 -29.923 -6.334 1.00 77.31 259 ASN A O 1
ATOM 2128 N N . ASN A 1 260 ? 13.678 -29.127 -4.754 1.00 80.12 260 ASN A N 1
ATOM 2129 C CA . ASN A 1 260 ? 14.806 -28.913 -5.667 1.00 80.12 260 ASN A CA 1
ATOM 2130 C C . ASN A 1 260 ? 15.774 -30.104 -5.717 1.00 80.12 260 ASN A C 1
ATOM 2132 O O . ASN A 1 260 ? 16.463 -30.291 -6.714 1.00 80.12 260 ASN A O 1
ATOM 2136 N N . TYR A 1 261 ? 15.800 -30.942 -4.677 1.00 83.12 261 TYR A N 1
ATOM 2137 C CA . TYR A 1 261 ? 16.699 -32.092 -4.565 1.00 83.12 261 TYR A CA 1
ATOM 2138 C C . TYR A 1 261 ? 15.948 -33.390 -4.196 1.00 83.12 261 TYR A C 1
ATOM 2140 O O . TYR A 1 261 ? 16.312 -34.073 -3.233 1.00 83.12 261 TYR A O 1
ATOM 2148 N N . PRO A 1 262 ? 14.909 -33.787 -4.959 1.00 73.75 262 PRO A N 1
ATOM 2149 C CA . PRO A 1 262 ? 14.024 -34.898 -4.594 1.00 73.75 262 PRO A CA 1
ATOM 2150 C C . PRO A 1 262 ? 14.719 -36.268 -4.577 1.00 73.75 262 PRO A C 1
ATOM 2152 O O . PRO A 1 262 ? 14.255 -37.189 -3.913 1.00 73.75 262 PRO A O 1
ATOM 2155 N N . THR A 1 263 ? 15.825 -36.418 -5.311 1.00 76.75 263 THR A N 1
ATOM 2156 C CA . THR A 1 263 ? 16.550 -37.692 -5.452 1.00 76.75 263 THR A CA 1
ATOM 2157 C C . THR A 1 263 ? 17.623 -37.915 -4.386 1.00 76.75 263 THR A C 1
ATOM 2159 O O . THR A 1 263 ? 18.259 -38.966 -4.394 1.00 76.75 263 THR A O 1
ATOM 2162 N N . CYS A 1 264 ? 17.890 -36.930 -3.524 1.00 75.81 264 CYS A N 1
ATOM 2163 C CA . CYS A 1 264 ? 18.916 -37.060 -2.492 1.00 75.81 264 CYS A CA 1
ATOM 2164 C C . CYS A 1 264 ? 18.463 -38.049 -1.424 1.00 75.81 264 CYS A C 1
ATOM 2166 O O . CYS A 1 264 ? 17.416 -37.861 -0.811 1.00 75.81 264 CYS A O 1
ATOM 2168 N N . GLN A 1 265 ? 19.266 -39.083 -1.182 1.00 67.81 265 GLN A N 1
ATOM 2169 C CA . GLN A 1 265 ? 18.959 -40.111 -0.178 1.00 67.81 265 GLN A CA 1
ATOM 2170 C C . GLN A 1 265 ? 19.766 -39.963 1.114 1.00 67.81 265 GLN A C 1
ATOM 2172 O O . GLN A 1 265 ? 19.509 -40.667 2.085 1.00 67.81 265 GLN A O 1
ATOM 2177 N N . SER A 1 266 ? 20.745 -39.056 1.143 1.00 72.50 266 SER A N 1
ATOM 2178 C CA . SER A 1 266 ? 21.560 -38.811 2.331 1.00 72.50 266 SER A CA 1
ATOM 2179 C C . SER A 1 266 ? 21.906 -37.336 2.501 1.00 72.50 266 SER A C 1
ATOM 2181 O O . SER A 1 266 ? 21.959 -36.569 1.537 1.00 72.50 266 SER A O 1
ATOM 2183 N N . ARG A 1 267 ? 22.202 -36.973 3.751 1.00 69.94 267 ARG A N 1
ATOM 2184 C CA . ARG A 1 267 ? 22.755 -35.678 4.162 1.00 69.94 267 ARG A CA 1
ATOM 2185 C C . ARG A 1 267 ? 23.972 -35.285 3.320 1.00 69.94 267 ARG A C 1
ATOM 2187 O O . ARG A 1 267 ? 24.028 -34.177 2.800 1.00 69.94 267 ARG A O 1
ATOM 2194 N N . ASN A 1 268 ? 24.915 -36.207 3.146 1.00 72.94 268 ASN A N 1
ATOM 2195 C CA . ASN A 1 268 ? 26.158 -35.944 2.421 1.00 72.94 268 ASN A CA 1
ATOM 2196 C C . ASN A 1 268 ? 25.918 -35.710 0.923 1.00 72.94 268 ASN A C 1
ATOM 2198 O O . ASN A 1 268 ? 26.513 -34.799 0.357 1.00 72.94 268 ASN A O 1
ATOM 2202 N N . ASP A 1 269 ? 25.009 -36.466 0.299 1.00 75.81 269 ASP A N 1
ATOM 2203 C CA . ASP A 1 269 ? 24.624 -36.257 -1.108 1.00 75.81 269 ASP A CA 1
ATOM 2204 C C . ASP A 1 269 ? 23.952 -34.885 -1.305 1.00 75.81 269 ASP A C 1
ATOM 2206 O O . ASP A 1 269 ? 24.283 -34.147 -2.235 1.00 75.81 269 ASP A O 1
ATOM 2210 N N . LEU A 1 270 ? 23.078 -34.488 -0.371 1.00 78.56 270 LEU A N 1
ATOM 2211 C CA . LEU A 1 270 ? 22.468 -33.158 -0.371 1.00 78.56 270 LEU A CA 1
ATOM 2212 C C . LEU A 1 270 ? 23.522 -32.047 -0.234 1.00 78.56 270 LEU A C 1
ATOM 2214 O O . LEU A 1 270 ? 23.492 -31.085 -1.001 1.00 78.56 270 LEU A O 1
ATOM 2218 N N . PHE A 1 271 ? 24.479 -32.189 0.688 1.00 75.88 271 PHE A N 1
ATOM 2219 C CA . PHE A 1 271 ? 25.575 -31.228 0.845 1.00 75.88 271 PHE A CA 1
ATOM 2220 C C . PHE A 1 271 ? 26.420 -31.093 -0.414 1.00 75.88 271 PHE A C 1
ATOM 2222 O O . PHE A 1 271 ? 26.721 -29.978 -0.834 1.00 75.88 271 PHE A O 1
ATOM 2229 N N . SER A 1 272 ? 26.809 -32.213 -1.021 1.00 78.06 272 SER A N 1
ATOM 2230 C CA . SER A 1 272 ? 27.634 -32.205 -2.225 1.00 78.06 272 SER A CA 1
ATOM 2231 C C . SER A 1 272 ? 26.937 -31.501 -3.388 1.00 78.06 272 SER A C 1
ATOM 2233 O O . SER A 1 272 ? 27.574 -30.704 -4.074 1.00 78.06 272 SER A O 1
ATOM 2235 N N . ARG A 1 273 ? 25.633 -31.732 -3.579 1.00 80.62 273 ARG A N 1
ATOM 2236 C CA . ARG A 1 273 ? 24.855 -31.089 -4.651 1.00 80.62 273 ARG A CA 1
ATOM 2237 C C . ARG A 1 273 ? 24.621 -29.606 -4.405 1.00 80.62 273 ARG A C 1
ATOM 2239 O O . ARG A 1 273 ? 24.861 -28.815 -5.308 1.00 80.62 273 ARG A O 1
ATOM 2246 N N . ILE A 1 274 ? 24.242 -29.219 -3.185 1.00 81.38 274 ILE A N 1
ATOM 2247 C CA . ILE A 1 274 ? 24.097 -27.800 -2.831 1.00 81.38 274 ILE A CA 1
ATOM 2248 C C . ILE A 1 274 ? 25.432 -27.077 -3.032 1.00 81.38 274 ILE A C 1
ATOM 2250 O O . ILE A 1 274 ? 25.468 -26.009 -3.631 1.00 81.38 274 ILE A O 1
ATOM 2254 N N . ASN A 1 275 ? 26.545 -27.667 -2.592 1.00 77.75 275 ASN A N 1
ATOM 2255 C CA . ASN A 1 275 ? 27.864 -27.068 -2.785 1.00 77.75 275 ASN A CA 1
ATOM 2256 C C . ASN A 1 275 ? 28.241 -26.939 -4.268 1.00 77.75 275 ASN A C 1
ATOM 2258 O O . ASN A 1 275 ? 28.823 -25.924 -4.647 1.00 77.75 275 ASN A O 1
ATOM 2262 N N . ALA A 1 276 ? 27.900 -27.920 -5.107 1.00 81.44 276 ALA A N 1
ATOM 2263 C CA . ALA A 1 276 ? 28.114 -27.834 -6.551 1.00 81.44 276 ALA A CA 1
ATOM 2264 C C . ALA A 1 276 ? 27.292 -26.696 -7.187 1.00 81.44 276 ALA A C 1
ATOM 2266 O O . ALA A 1 276 ? 27.833 -25.917 -7.970 1.00 81.44 276 ALA A O 1
ATOM 2267 N N . ASP A 1 277 ? 26.025 -26.540 -6.794 1.00 83.38 277 ASP A N 1
ATOM 2268 C CA . ASP A 1 277 ? 25.149 -25.469 -7.283 1.00 83.38 277 ASP A CA 1
ATOM 2269 C C . ASP A 1 277 ? 25.610 -24.079 -6.820 1.00 83.38 277 ASP A C 1
ATOM 2271 O O . ASP A 1 277 ? 25.569 -23.113 -7.586 1.00 83.38 277 ASP A O 1
ATOM 2275 N N . LEU A 1 278 ? 26.095 -23.971 -5.581 1.00 80.62 278 LEU A N 1
ATOM 2276 C CA . LEU A 1 278 ? 26.689 -22.742 -5.054 1.00 80.62 278 LEU A CA 1
ATOM 2277 C C . LEU A 1 278 ? 27.940 -22.354 -5.850 1.00 80.62 278 LEU A C 1
ATOM 2279 O O . LEU A 1 278 ? 28.045 -21.210 -6.293 1.00 80.62 278 LEU A O 1
ATOM 2283 N N . GLN A 1 279 ? 28.836 -23.311 -6.116 1.00 80.00 279 GLN A N 1
ATOM 2284 C CA . GLN A 1 279 ? 30.021 -23.083 -6.948 1.00 80.00 279 GLN A CA 1
ATOM 2285 C C . GLN A 1 279 ? 29.653 -22.679 -8.379 1.00 80.00 279 GLN A C 1
ATOM 2287 O O . GLN A 1 279 ? 30.244 -21.743 -8.916 1.00 80.00 279 GLN A O 1
ATOM 2292 N N . ALA A 1 280 ? 28.648 -23.324 -8.980 1.00 82.69 280 ALA A N 1
ATOM 2293 C CA . ALA A 1 280 ? 28.162 -22.988 -10.317 1.00 82.69 280 ALA A CA 1
ATOM 2294 C C . ALA A 1 280 ? 27.613 -21.552 -10.405 1.00 82.69 280 ALA A C 1
ATOM 2296 O O . ALA A 1 280 ? 27.700 -20.918 -11.456 1.00 82.69 280 ALA A O 1
ATOM 2297 N N . LYS A 1 281 ? 27.088 -21.015 -9.297 1.00 81.75 281 LYS A N 1
ATOM 2298 C CA . LYS A 1 281 ? 26.624 -19.623 -9.183 1.00 81.75 281 LYS A CA 1
ATOM 2299 C C . LYS A 1 281 ? 27.689 -18.646 -8.672 1.00 81.75 281 LYS A C 1
ATOM 2301 O O . LYS A 1 281 ? 27.370 -17.486 -8.425 1.00 81.75 281 LYS A O 1
ATOM 2306 N N . GLY A 1 282 ? 28.937 -19.090 -8.516 1.00 79.25 282 GLY A N 1
ATOM 2307 C CA . GLY A 1 282 ? 30.041 -18.260 -8.032 1.00 79.25 282 GLY A CA 1
ATOM 2308 C C . GLY A 1 282 ? 29.969 -17.911 -6.542 1.00 79.25 282 GLY A C 1
ATOM 2309 O O . GLY A 1 282 ? 30.681 -17.014 -6.101 1.00 79.25 282 GLY A O 1
ATOM 2310 N N . ILE A 1 283 ? 29.130 -18.604 -5.766 1.00 76.81 283 ILE A N 1
ATOM 2311 C CA . ILE A 1 283 ? 29.023 -18.438 -4.313 1.00 76.81 283 ILE A CA 1
ATOM 2312 C C . ILE A 1 283 ? 30.095 -19.312 -3.660 1.00 76.81 283 ILE A C 1
ATOM 2314 O O . ILE A 1 283 ? 30.145 -20.525 -3.874 1.00 76.81 283 ILE A O 1
ATOM 2318 N N . THR A 1 284 ? 30.977 -18.702 -2.872 1.00 68.50 284 THR A N 1
ATOM 2319 C CA . THR A 1 284 ? 32.117 -19.398 -2.272 1.00 68.50 284 THR A CA 1
ATOM 2320 C C . THR A 1 284 ? 31.822 -19.849 -0.844 1.00 68.50 284 THR A C 1
ATOM 2322 O O . THR A 1 284 ? 30.947 -19.330 -0.157 1.00 68.50 284 THR A O 1
ATOM 2325 N N . THR A 1 285 ? 32.613 -20.794 -0.336 1.00 59.88 285 THR A N 1
ATOM 2326 C CA . THR A 1 285 ? 32.536 -21.272 1.059 1.00 59.88 285 THR A CA 1
ATOM 2327 C C . THR A 1 285 ? 32.930 -20.217 2.103 1.00 59.88 285 THR A C 1
ATOM 2329 O O . THR A 1 285 ? 32.822 -20.470 3.299 1.00 59.88 285 THR A O 1
ATOM 2332 N N . LYS A 1 286 ? 33.388 -19.029 1.677 1.00 62.44 286 LYS A N 1
ATOM 2333 C CA . LYS A 1 286 ? 33.554 -17.858 2.552 1.00 62.44 286 LYS A CA 1
ATOM 2334 C C . LYS A 1 286 ? 32.235 -17.111 2.773 1.00 62.44 286 LYS A C 1
ATOM 2336 O O . LYS A 1 286 ? 32.087 -16.468 3.807 1.00 62.44 286 LYS A O 1
ATOM 2341 N N . ASP A 1 287 ? 31.298 -17.228 1.832 1.00 62.28 287 ASP A N 1
ATOM 2342 C CA . ASP A 1 287 ? 29.996 -16.551 1.852 1.00 62.28 287 ASP A CA 1
ATOM 2343 C C . ASP A 1 287 ? 28.957 -17.333 2.673 1.00 62.28 287 ASP A C 1
ATOM 2345 O O . ASP A 1 287 ? 27.998 -16.757 3.185 1.00 62.28 287 ASP A O 1
ATOM 2349 N N . ILE A 1 288 ? 29.159 -18.646 2.843 1.00 61.06 288 ILE A N 1
ATOM 2350 C CA . ILE A 1 288 ? 28.306 -19.529 3.648 1.00 61.06 288 ILE A CA 1
ATOM 2351 C C . ILE A 1 288 ? 29.192 -20.345 4.586 1.00 61.06 288 ILE A C 1
ATOM 2353 O O . ILE A 1 288 ? 29.971 -21.188 4.139 1.00 61.06 288 ILE A O 1
ATOM 2357 N N . GLN A 1 289 ? 29.062 -20.129 5.898 1.00 60.94 289 GLN A N 1
ATOM 2358 C CA . GLN A 1 289 ? 29.784 -20.951 6.865 1.00 60.94 289 GLN A CA 1
ATOM 2359 C C . GLN A 1 289 ? 29.249 -22.385 6.862 1.00 60.94 289 GLN A C 1
ATOM 2361 O O . GLN A 1 289 ? 28.039 -22.612 6.886 1.00 60.94 289 GLN A O 1
ATOM 2366 N N . TYR A 1 290 ? 30.161 -23.361 6.901 1.00 62.09 290 TYR A N 1
ATOM 2367 C CA . TYR A 1 290 ? 29.813 -24.784 6.982 1.00 62.09 290 TYR A CA 1
ATOM 2368 C C . TYR A 1 290 ? 28.868 -25.075 8.157 1.00 62.09 290 TYR A C 1
ATOM 2370 O O . TYR A 1 290 ? 27.918 -25.831 8.008 1.00 62.09 290 TYR A O 1
ATOM 2378 N N . SER A 1 291 ? 29.063 -24.396 9.290 1.00 63.38 291 SER A N 1
ATOM 2379 C CA . SER A 1 291 ? 28.195 -24.466 10.471 1.00 63.38 291 SER A CA 1
ATOM 2380 C C . SER A 1 291 ? 26.741 -24.066 10.191 1.00 63.38 291 SER A C 1
ATOM 2382 O O . SER A 1 291 ? 25.828 -24.663 10.747 1.00 63.38 291 SER A O 1
ATOM 2384 N N . THR A 1 292 ? 26.492 -23.092 9.312 1.00 63.88 292 THR A N 1
ATOM 2385 C CA . THR A 1 292 ? 25.134 -22.670 8.925 1.00 63.88 292 THR A CA 1
ATOM 2386 C C . THR A 1 292 ? 24.405 -23.788 8.189 1.00 63.88 292 THR A C 1
ATOM 2388 O O . THR A 1 292 ? 23.241 -24.074 8.452 1.00 63.88 292 THR A O 1
ATOM 2391 N N . LEU A 1 293 ? 25.126 -24.437 7.286 1.00 66.38 293 LEU A N 1
ATOM 2392 C CA . LEU A 1 293 ? 24.672 -25.550 6.469 1.00 66.38 293 LEU A CA 1
ATOM 2393 C C . LEU A 1 293 ? 24.464 -26.815 7.333 1.00 66.38 293 LEU A C 1
ATOM 2395 O O . LEU A 1 293 ? 23.436 -27.481 7.223 1.00 66.38 293 LEU A O 1
ATOM 2399 N N . ASP A 1 294 ? 25.381 -27.064 8.269 1.00 64.94 294 ASP A N 1
ATOM 2400 C CA . ASP A 1 294 ? 25.343 -28.144 9.264 1.00 64.94 294 ASP A CA 1
ATOM 2401 C C . ASP A 1 294 ? 24.161 -28.020 10.242 1.00 64.94 294 ASP A C 1
ATOM 2403 O O . ASP A 1 294 ? 23.553 -29.028 10.594 1.00 64.94 294 ASP A O 1
ATOM 2407 N N . ASN A 1 295 ? 23.798 -26.787 10.624 1.00 67.50 295 ASN A N 1
ATOM 2408 C CA . ASN A 1 295 ? 22.664 -26.480 11.504 1.00 67.50 295 ASN A CA 1
ATOM 2409 C C . ASN A 1 295 ? 21.300 -26.504 10.783 1.00 67.50 295 ASN A C 1
ATOM 2411 O O . ASN A 1 295 ? 20.269 -26.697 11.429 1.00 67.50 295 ASN A O 1
ATOM 2415 N N . LEU A 1 296 ? 21.269 -26.249 9.468 1.00 66.25 296 LEU A N 1
ATOM 2416 C CA . LEU A 1 296 ? 20.048 -26.306 8.645 1.00 66.25 296 LEU A CA 1
ATOM 2417 C C . LEU A 1 296 ? 19.677 -27.741 8.270 1.00 66.25 296 LEU A C 1
ATOM 2419 O O . LEU A 1 296 ? 18.497 -28.082 8.183 1.00 66.25 296 LEU A O 1
ATOM 2423 N N . ILE A 1 297 ? 20.691 -28.570 8.052 1.00 62.88 297 ILE A N 1
ATOM 2424 C CA . ILE A 1 297 ? 20.562 -29.985 7.735 1.00 62.88 297 ILE A CA 1
ATOM 2425 C C . ILE A 1 297 ? 20.705 -30.740 9.059 1.00 62.88 297 ILE A C 1
ATOM 2427 O O . ILE A 1 297 ? 21.766 -31.244 9.394 1.00 62.88 297 ILE A O 1
ATOM 2431 N N . ASP A 1 298 ? 19.652 -30.734 9.873 1.00 63.62 298 ASP A N 1
ATOM 2432 C CA . ASP A 1 298 ? 19.573 -31.528 11.109 1.00 63.62 298 ASP A CA 1
ATOM 2433 C C . ASP A 1 298 ? 19.369 -33.027 10.776 1.00 63.62 298 ASP A C 1
ATOM 2435 O O . ASP A 1 298 ? 19.005 -33.364 9.647 1.00 63.62 298 ASP A O 1
ATOM 2439 N N . GLU A 1 299 ? 19.570 -33.929 11.741 1.00 51.84 299 GLU A N 1
ATOM 2440 C CA . GLU A 1 299 ? 19.306 -35.380 11.599 1.00 51.84 299 GLU A CA 1
ATOM 2441 C C . GLU A 1 299 ? 17.841 -35.666 11.195 1.00 51.84 299 GLU A C 1
ATOM 2443 O O . GLU A 1 299 ? 17.559 -36.645 10.508 1.00 51.84 299 GLU A O 1
ATOM 2448 N N . ASP A 1 300 ? 16.914 -34.767 11.545 1.00 55.75 300 ASP A N 1
ATOM 2449 C CA . ASP A 1 300 ? 15.476 -34.875 11.258 1.00 55.75 300 ASP A CA 1
ATOM 2450 C C . ASP A 1 300 ? 15.056 -34.349 9.866 1.00 55.75 300 ASP A C 1
ATOM 2452 O O . ASP A 1 300 ? 13.855 -34.263 9.568 1.00 55.75 300 ASP A O 1
ATOM 2456 N N . ILE A 1 301 ? 15.997 -33.958 8.993 1.00 64.50 301 ILE A N 1
ATOM 2457 C CA . ILE A 1 301 ? 15.641 -33.449 7.662 1.00 64.50 301 ILE A CA 1
ATOM 2458 C C . ILE A 1 301 ? 14.972 -34.548 6.822 1.00 64.50 301 ILE A C 1
ATOM 2460 O O . ILE A 1 301 ? 15.538 -35.602 6.527 1.00 64.50 301 ILE A O 1
ATOM 2464 N N . ARG A 1 302 ? 13.728 -34.302 6.403 1.00 61.56 302 ARG A N 1
ATOM 2465 C CA . ARG A 1 302 ? 12.979 -35.250 5.570 1.00 61.56 302 ARG A CA 1
ATOM 2466 C C . ARG A 1 302 ? 13.472 -35.174 4.131 1.00 61.56 302 ARG A C 1
ATOM 2468 O O . ARG A 1 302 ? 13.070 -34.288 3.383 1.00 61.56 302 ARG A O 1
ATOM 2475 N N . LEU A 1 303 ? 14.316 -36.120 3.739 1.00 65.00 303 LEU A N 1
ATOM 2476 C CA . LEU A 1 303 ? 14.758 -36.288 2.357 1.00 65.00 303 LEU A CA 1
ATOM 2477 C C . LEU A 1 303 ? 13.774 -37.182 1.584 1.00 65.00 303 LEU A C 1
ATOM 2479 O O . LEU A 1 303 ? 13.331 -38.210 2.093 1.00 65.00 303 LEU A O 1
ATOM 2483 N N . GLY A 1 304 ? 13.415 -36.785 0.360 1.00 56.19 304 GLY A N 1
ATOM 2484 C CA . GLY A 1 304 ? 12.748 -37.660 -0.616 1.00 56.19 304 GLY A CA 1
ATOM 2485 C C . GLY A 1 304 ? 11.317 -38.142 -0.310 1.00 56.19 304 GLY A C 1
ATOM 2486 O O . GLY A 1 304 ? 10.823 -39.008 -1.027 1.00 56.19 304 GLY A O 1
ATOM 2487 N N . MET A 1 305 ? 10.616 -37.617 0.705 1.00 53.81 305 MET A N 1
ATOM 2488 C CA . MET A 1 305 ? 9.256 -38.069 1.069 1.00 53.81 305 MET A CA 1
ATOM 2489 C C . MET A 1 305 ? 8.160 -37.068 0.641 1.00 53.81 305 MET A C 1
ATOM 2491 O O . MET A 1 305 ? 8.218 -35.902 1.041 1.00 53.81 305 MET A O 1
ATOM 2495 N N . PRO A 1 306 ? 7.111 -37.481 -0.106 1.00 49.66 306 PRO A N 1
ATOM 2496 C CA . PRO A 1 306 ? 6.050 -36.572 -0.531 1.00 49.66 306 PRO A CA 1
ATOM 2497 C C . PRO A 1 306 ? 4.960 -36.339 0.539 1.00 49.66 306 PRO A C 1
ATOM 2499 O O . PRO A 1 306 ? 4.411 -37.266 1.129 1.00 49.66 306 PRO A O 1
ATOM 2502 N N . LYS A 1 307 ? 4.605 -35.051 0.686 1.00 51.09 307 LYS A N 1
ATOM 2503 C CA . LYS A 1 307 ? 3.328 -34.440 1.127 1.00 51.09 307 LYS A CA 1
ATOM 2504 C C . LYS A 1 307 ? 2.741 -34.823 2.502 1.00 51.09 307 LYS A C 1
ATOM 2506 O O . LYS A 1 307 ? 1.661 -35.397 2.602 1.00 51.09 307 LYS A O 1
ATOM 2511 N N . LYS A 1 308 ? 3.327 -34.261 3.564 1.00 50.84 308 LYS A N 1
ATOM 2512 C CA . LYS A 1 308 ? 2.556 -33.565 4.617 1.00 50.84 308 LYS A CA 1
ATOM 2513 C C . LYS A 1 308 ? 3.210 -32.210 4.864 1.00 50.84 308 LYS A C 1
ATOM 2515 O O . LYS A 1 308 ? 4.429 -32.149 4.992 1.00 50.84 308 LYS A O 1
ATOM 2520 N N . SER A 1 309 ? 2.403 -31.147 4.887 1.00 49.31 309 SER A N 1
ATOM 2521 C CA . SER A 1 309 ? 2.859 -29.797 5.236 1.00 49.31 309 SER A CA 1
ATOM 2522 C C . SER A 1 309 ? 3.656 -29.849 6.548 1.00 49.31 309 SER A C 1
ATOM 2524 O O . SER A 1 309 ? 3.135 -30.409 7.515 1.00 49.31 309 SER A O 1
ATOM 2526 N N . PRO A 1 310 ? 4.887 -29.304 6.603 1.00 50.81 310 PRO A N 1
ATOM 2527 C CA . PRO A 1 310 ? 5.638 -29.199 7.853 1.00 50.81 310 PRO A CA 1
ATOM 2528 C C . PRO A 1 310 ? 4.995 -28.177 8.803 1.00 50.81 310 PRO A C 1
ATOM 2530 O O . PRO A 1 310 ? 5.187 -28.247 10.013 1.00 50.81 310 PRO A O 1
ATOM 2533 N N . PHE A 1 311 ? 4.154 -27.282 8.273 1.00 49.22 311 PHE A N 1
ATOM 2534 C CA . PHE A 1 311 ? 3.387 -26.344 9.079 1.00 49.22 311 PHE A CA 1
ATOM 2535 C C . PHE A 1 311 ? 2.259 -27.059 9.831 1.00 49.22 311 PHE A C 1
ATOM 2537 O O . PHE A 1 311 ? 1.522 -27.839 9.209 1.00 49.22 311 PHE A O 1
ATOM 2544 N N . PRO A 1 312 ? 2.089 -26.779 11.138 1.00 50.38 312 PRO A N 1
ATOM 2545 C CA . PRO A 1 312 ? 0.994 -27.332 11.918 1.00 50.38 312 PRO A CA 1
ATOM 2546 C C . PRO A 1 312 ? -0.353 -26.942 11.288 1.00 50.38 312 PRO A C 1
ATOM 2548 O O . PRO A 1 312 ? -0.490 -25.831 10.764 1.00 50.38 312 PRO A O 1
ATOM 2551 N N . PRO A 1 313 ? -1.355 -27.839 11.299 1.00 53.31 313 PRO A N 1
ATOM 2552 C CA . PRO A 1 313 ? -2.678 -27.511 10.789 1.00 53.31 313 PRO A CA 1
ATOM 2553 C C . PRO A 1 313 ? -3.243 -26.324 11.572 1.00 53.31 313 PRO A C 1
ATOM 2555 O O . PRO A 1 313 ? -3.094 -26.258 12.794 1.00 53.31 313 PRO A O 1
ATOM 2558 N N . LYS A 1 314 ? -3.875 -25.383 10.857 1.00 46.75 314 LYS A N 1
ATOM 2559 C CA . LYS A 1 314 ? -4.524 -24.212 11.461 1.00 46.75 314 LYS A CA 1
ATOM 2560 C C . LYS A 1 314 ? -5.443 -24.687 12.591 1.00 46.75 314 LYS A C 1
ATOM 2562 O O . LYS A 1 314 ? -6.351 -25.481 12.340 1.00 46.75 314 LYS A O 1
ATOM 2567 N N . GLN A 1 315 ? -5.173 -24.233 13.813 1.00 48.44 315 GLN A N 1
ATOM 2568 C CA . GLN A 1 315 ? -6.076 -24.442 14.941 1.00 48.44 315 GLN A CA 1
ATOM 2569 C C . GLN A 1 315 ? -7.411 -23.767 14.595 1.00 48.44 315 GLN A C 1
ATOM 2571 O O . GLN A 1 315 ? -7.414 -22.635 14.108 1.00 48.44 315 GLN A O 1
ATOM 2576 N N . LYS A 1 316 ? -8.505 -24.523 14.726 1.00 41.31 316 LYS A N 1
ATOM 2577 C CA . LYS A 1 316 ? -9.874 -24.028 14.548 1.00 41.31 316 LYS A CA 1
ATOM 2578 C C . LYS A 1 316 ? -10.331 -23.306 15.801 1.00 41.31 316 LYS A C 1
ATOM 2580 O O . LYS A 1 316 ? -9.962 -23.787 16.894 1.00 41.31 316 LYS A O 1
#

Secondary structure (DSSP, 8-state):
---HHHHHHHHHHHHHHHEEEHHHHHHHHHHH-TTS-HHHHHHHHHHHHGGG-GGG-SS--TTSHHHHHHHHHT---EEE--SSTTSPPEEE-TTHHHHHHHHHHT-----TT--TTGGGSGGGGS-TTGGG-EEEHHHHHHHHT---S-HHHHHHHHHHHHHHHHHHHHHHHHHHHHHHHHS-GGG-HHHHHHHHHHHHHHHHHHHHHHHHHHHHHHHHHHHHHHHHHHHTS--------S----HHHHHHHHHHHHHH-TT--SHHHHHHHHHHHHHHTT--TTTS-HHHHHHHS-TT---S-----SSPPPP-

Radius of gyration: 31.33 Å; chains: 1; bounding box: 76×73×78 Å